Protein AF-A0A933XQ77-F1 (afdb_monomer)

Solvent-accessible surface area (backbone atoms only — not comparable to full-atom values): 13707 Å² total; per-residue (Å²): 132,85,82,76,77,72,51,78,71,54,51,49,53,53,51,51,54,36,38,77,70,65,76,40,65,89,61,52,67,59,56,52,52,34,62,73,69,66,63,66,68,67,79,73,49,76,80,62,92,69,91,79,65,102,64,77,61,58,67,54,73,66,56,48,51,53,48,52,51,52,43,49,58,49,46,71,72,45,45,86,48,37,81,87,65,56,65,72,58,53,52,55,16,60,76,70,47,57,50,45,56,56,30,18,53,47,45,34,43,76,54,52,21,48,52,37,60,61,45,84,51,100,61,28,41,30,31,29,48,65,34,58,47,62,23,75,90,43,38,37,24,40,65,32,71,77,54,52,75,78,57,79,96,53,75,50,29,48,50,60,54,26,54,74,39,53,36,37,52,27,36,68,70,56,49,52,53,46,51,76,74,40,86,44,19,70,88,44,40,27,4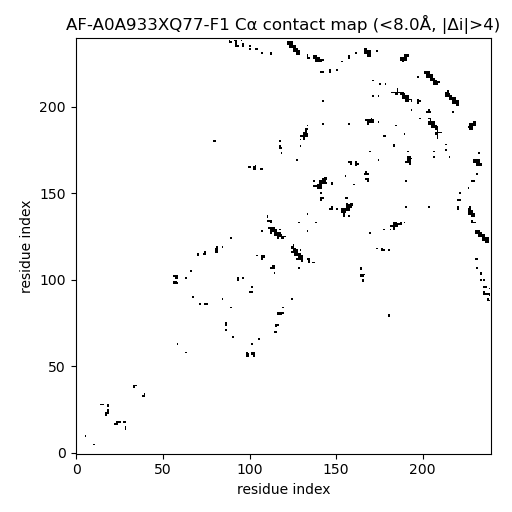5,32,51,55,54,68,76,49,43,73,75,50,26,37,34,34,36,38,32,56,95,92,46,77,49,75,49,77,42,56,68,82,67,70,91,61,67,27,21,40,44,46,28,44,78,43,55,61,68,133

Foldseek 3Di:
DDDDDDDPVRVLVVVVVCVVVVVDDPCPSVVVVCVVVVVPDPVVCPVPDDDDDPDDLADDPVLLVVLLVLQVVLCVVQCLLPVPDDSVQVVVLSVPFDRLQSLLSSLCVVQPQSWYFNDDDPWWGKIKRLDQEFGPLQKQAFADPVLVVPDPDGSYHNQVVCVVSSWAFAAPVRVVSSCVRHVHACPAKAWGDADPVLVVVQKTWIWHDHDSDIDIDIDRSNPPPDIHGTMTMDIRTGDD

Mean predicted aligned error: 11.71 Å

Radius of gyration: 20.93 Å; Cα contacts (8 Å, |Δi|>4): 358; chains: 1; bounding box: 44×48×61 Å

pLDDT: mean 85.61, std 19.0, range [26.78, 98.81]

Secondary structure (DSSP, 8-state):
---PPPPHHHHHHHHHHHHHTTSS-TTHHHHHHHHHTT--STTTGGGS----SS--S---HHHHHHHHHHHHHHHHH-GGG-TT--HHHHHHHHHTS-HHHHHHHHHHHHTT--EEEEEE-SSEEEEEE-SSS--GGGEEEBSSHHHHTT--SSS-BHHHHHHHHT-EE--HHHHHHHHHHS---SS-EEE----HHHHTTTEEEEEEEETTEEEEEEEETT--SS-EEE-EEEEEEPP-

Structure (mmCIF, N/CA/C/O backbone):
data_AF-A0A933XQ77-F1
#
_entry.id   AF-A0A933XQ77-F1
#
loop_
_atom_site.group_PDB
_atom_site.id
_atom_site.type_symbol
_atom_site.label_atom_id
_atom_site.label_alt_id
_atom_site.label_comp_id
_atom_site.label_asym_id
_atom_site.label_entity_id
_atom_site.label_seq_id
_atom_site.pdbx_PDB_ins_code
_atom_site.Cartn_x
_atom_site.Cartn_y
_atom_site.Cartn_z
_atom_site.occupancy
_atom_site.B_iso_or_equiv
_atom_site.auth_seq_id
_atom_site.auth_comp_id
_atom_site.auth_asym_id
_atom_site.auth_atom_id
_atom_site.pdbx_PDB_model_num
ATOM 1 N N . MET A 1 1 ? 23.871 13.865 -43.057 1.00 38.75 1 MET A N 1
ATOM 2 C CA . MET A 1 1 ? 23.950 15.137 -42.310 1.00 38.75 1 MET A CA 1
ATOM 3 C C . MET A 1 1 ? 23.389 14.870 -40.927 1.00 38.75 1 MET A C 1
ATOM 5 O O . MET A 1 1 ? 22.250 14.433 -40.845 1.00 38.75 1 MET A O 1
ATOM 9 N N . ALA A 1 2 ? 24.201 14.995 -39.878 1.00 38.44 2 ALA A N 1
ATOM 10 C CA . ALA A 1 2 ? 23.709 14.879 -38.509 1.00 38.44 2 ALA A CA 1
ATOM 11 C C . ALA A 1 2 ? 22.905 16.145 -38.193 1.00 38.44 2 ALA A C 1
ATOM 13 O O . ALA A 1 2 ? 23.414 17.245 -38.381 1.00 38.44 2 ALA A O 1
ATOM 14 N N . VAL A 1 3 ? 21.642 15.991 -37.796 1.00 45.16 3 VAL A N 1
ATOM 15 C CA . VAL A 1 3 ? 20.844 17.110 -37.289 1.00 45.16 3 VAL A CA 1
ATOM 16 C C . VAL A 1 3 ? 21.345 17.367 -35.873 1.00 45.16 3 VAL A C 1
ATOM 18 O O . VAL A 1 3 ? 21.151 16.527 -34.992 1.00 45.16 3 VAL A O 1
ATOM 21 N N . GLU A 1 4 ? 22.075 18.463 -35.677 1.00 42.50 4 GLU A N 1
ATOM 22 C CA . GLU A 1 4 ? 22.498 18.889 -34.345 1.00 42.50 4 GLU A CA 1
ATOM 23 C C . GLU A 1 4 ? 21.259 19.132 -33.482 1.00 42.50 4 GLU A C 1
ATOM 25 O O . GLU A 1 4 ? 20.264 19.708 -33.928 1.00 42.50 4 GLU A O 1
ATOM 30 N N . LYS A 1 5 ? 21.287 18.612 -32.251 1.00 42.72 5 LYS A N 1
ATOM 31 C CA . LYS A 1 5 ? 20.191 18.822 -31.308 1.00 42.72 5 LYS A CA 1
ATOM 32 C C . LYS A 1 5 ? 20.168 20.302 -30.914 1.00 42.72 5 LYS A C 1
ATOM 34 O O . LYS A 1 5 ? 21.240 20.839 -30.636 1.00 42.72 5 LYS A O 1
ATOM 39 N N . PRO A 1 6 ? 18.982 20.929 -30.846 1.00 48.31 6 PRO A N 1
ATOM 40 C CA . PRO A 1 6 ? 18.876 22.328 -30.475 1.00 48.31 6 PRO A CA 1
ATOM 41 C C . PRO A 1 6 ? 19.459 22.550 -29.081 1.00 48.31 6 PRO A C 1
ATOM 43 O O . PRO A 1 6 ? 19.244 21.765 -28.152 1.00 48.31 6 PRO A O 1
ATOM 46 N N . THR A 1 7 ? 20.206 23.635 -28.952 1.00 63.84 7 THR A N 1
ATOM 47 C CA . THR A 1 7 ? 20.686 24.156 -27.676 1.00 63.84 7 THR A CA 1
ATOM 48 C C . THR A 1 7 ? 19.505 24.525 -26.769 1.00 63.84 7 THR A C 1
ATOM 50 O O . THR A 1 7 ? 18.380 24.727 -27.230 1.00 63.84 7 THR A O 1
ATOM 53 N N . GLY A 1 8 ? 19.738 24.643 -25.457 1.00 60.44 8 GLY A N 1
ATOM 54 C CA . GLY A 1 8 ? 18.671 24.969 -24.497 1.00 60.44 8 GLY A CA 1
ATOM 55 C C . GLY A 1 8 ? 17.919 26.271 -24.816 1.00 60.44 8 GLY A C 1
ATOM 56 O O . GLY A 1 8 ? 16.714 26.353 -24.589 1.00 60.44 8 GLY A O 1
ATOM 57 N N . SER A 1 9 ? 18.593 27.261 -25.411 1.00 66.94 9 SER A N 1
ATOM 58 C CA . SER A 1 9 ? 17.967 28.507 -25.873 1.00 66.94 9 SER A CA 1
ATOM 59 C C . SER A 1 9 ? 17.101 28.322 -27.121 1.00 66.94 9 SER A C 1
ATOM 61 O O . SER A 1 9 ? 16.060 28.961 -27.242 1.00 66.94 9 SER A O 1
ATOM 63 N N . GLU A 1 10 ? 17.495 27.434 -28.035 1.00 69.81 10 GLU A N 1
ATOM 64 C CA . GLU A 1 10 ? 16.729 27.138 -29.253 1.00 69.81 10 GLU A CA 1
ATOM 65 C C . GLU A 1 10 ? 15.485 26.302 -28.938 1.00 69.81 10 GLU A C 1
ATOM 67 O O . GLU A 1 10 ? 14.412 26.558 -29.479 1.00 69.81 10 GLU A O 1
ATOM 72 N N . ALA A 1 11 ? 15.596 25.354 -28.003 1.00 69.12 11 ALA A N 1
ATOM 73 C CA . ALA A 1 11 ? 14.459 24.575 -27.523 1.00 69.12 11 ALA A CA 1
ATOM 74 C C . ALA A 1 11 ? 13.392 25.464 -26.858 1.00 69.12 11 ALA A C 1
ATOM 76 O O . ALA A 1 11 ? 12.198 25.270 -27.087 1.00 69.12 11 ALA A O 1
ATOM 77 N N . LEU A 1 12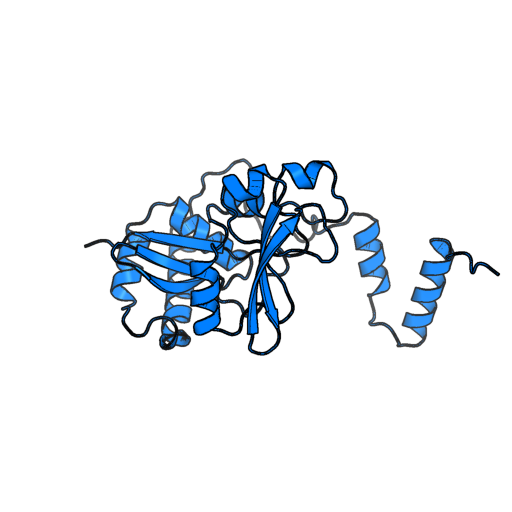 ? 13.812 26.474 -26.086 1.00 73.56 12 LEU A N 1
ATOM 78 C CA . LEU A 1 12 ? 12.892 27.411 -25.441 1.00 73.56 12 LEU A CA 1
ATOM 79 C C . LEU A 1 12 ? 12.155 28.294 -26.460 1.00 73.56 12 LEU A C 1
ATOM 81 O O . LEU A 1 12 ? 10.946 28.477 -26.345 1.00 73.56 12 LEU A O 1
ATOM 85 N N . ALA A 1 13 ? 12.853 28.777 -27.493 1.00 78.19 13 ALA A N 1
ATOM 86 C CA . ALA A 1 13 ? 12.243 29.571 -28.561 1.00 78.19 13 ALA A CA 1
ATOM 87 C C . ALA A 1 13 ? 11.185 28.779 -29.355 1.00 78.19 13 ALA A C 1
ATOM 89 O O . ALA A 1 13 ? 10.135 29.320 -29.701 1.00 78.19 13 ALA A O 1
ATOM 90 N N . ILE A 1 14 ? 11.425 27.484 -29.594 1.00 77.06 14 ILE A N 1
ATOM 91 C CA . ILE A 1 14 ? 10.467 26.588 -30.264 1.00 77.06 14 ILE A CA 1
ATOM 92 C C . ILE A 1 14 ? 9.200 26.403 -29.419 1.00 77.06 14 ILE A C 1
ATOM 94 O O . ILE A 1 14 ? 8.090 26.441 -29.950 1.00 77.06 14 ILE A O 1
ATOM 98 N N . LEU A 1 15 ? 9.352 26.224 -28.105 1.00 72.81 15 LEU A N 1
ATOM 99 C CA . LEU A 1 15 ? 8.217 26.070 -27.195 1.00 72.81 15 LEU A CA 1
ATOM 100 C C . LEU A 1 15 ? 7.384 27.356 -27.108 1.00 72.81 15 LEU A C 1
ATOM 102 O O . LEU A 1 15 ? 6.157 27.277 -27.161 1.00 72.81 15 LEU A O 1
ATOM 106 N N . GLN A 1 16 ? 8.033 28.525 -27.056 1.00 79.12 16 GLN A N 1
ATOM 107 C CA . GLN A 1 16 ? 7.365 29.832 -27.051 1.00 79.12 16 GLN A CA 1
ATOM 108 C C . GLN A 1 16 ? 6.485 30.017 -28.293 1.00 79.12 16 GLN A C 1
ATOM 110 O O . GLN A 1 16 ? 5.296 30.310 -28.173 1.00 79.12 16 GLN A O 1
ATOM 115 N N . ALA A 1 17 ? 7.039 29.732 -29.475 1.00 79.62 17 ALA A N 1
ATOM 116 C CA . ALA A 1 17 ? 6.310 29.821 -30.736 1.00 79.62 17 ALA A CA 1
ATOM 117 C C . ALA A 1 17 ? 5.118 28.845 -30.800 1.00 79.62 17 ALA A C 1
ATOM 119 O O . ALA A 1 17 ? 4.061 29.183 -31.330 1.00 79.62 17 ALA A O 1
ATOM 120 N N . ALA A 1 18 ? 5.255 27.641 -30.233 1.00 71.69 18 ALA A N 1
ATOM 121 C CA . ALA A 1 18 ? 4.168 26.665 -30.177 1.00 71.69 18 ALA A CA 1
ATOM 122 C C . ALA A 1 18 ? 3.026 27.086 -29.228 1.00 71.69 18 ALA A C 1
ATOM 124 O O . ALA A 1 18 ? 1.864 26.789 -29.510 1.00 71.69 18 ALA A O 1
ATOM 125 N N . GLN A 1 19 ? 3.328 27.795 -28.134 1.00 74.94 19 GLN A N 1
ATOM 126 C CA . GLN A 1 19 ? 2.309 28.344 -27.230 1.00 74.94 19 GLN A CA 1
ATOM 127 C C . GLN A 1 19 ? 1.582 29.540 -27.861 1.00 74.94 19 GLN A C 1
ATOM 129 O O . GLN A 1 19 ? 0.357 29.605 -27.802 1.00 74.94 19 GLN A O 1
ATOM 134 N N . GLU A 1 20 ? 2.300 30.432 -28.548 1.00 79.56 20 GLU A N 1
ATOM 135 C CA . GLU A 1 20 ? 1.703 31.555 -29.294 1.00 79.56 20 GLU A CA 1
ATOM 136 C C . GLU A 1 20 ? 0.808 31.084 -30.453 1.00 79.56 20 GLU A C 1
ATOM 138 O O . GLU A 1 20 ? -0.217 31.698 -30.742 1.00 79.56 20 GLU A O 1
ATOM 143 N N . ALA A 1 21 ? 1.146 29.950 -31.075 1.00 85.12 21 ALA A N 1
ATOM 144 C CA . ALA A 1 21 ? 0.320 29.296 -32.090 1.00 85.12 21 ALA A CA 1
ATOM 145 C C . ALA A 1 21 ? -0.892 28.528 -31.513 1.00 85.12 21 ALA A C 1
ATOM 147 O O . ALA A 1 21 ? -1.649 27.918 -32.269 1.00 85.12 21 ALA A O 1
ATOM 148 N N . GLY A 1 22 ? -1.085 28.526 -30.187 1.00 77.56 22 GLY A N 1
ATOM 149 C CA . GLY A 1 22 ? -2.191 27.837 -29.513 1.00 77.56 22 GLY A CA 1
ATOM 150 C C . GLY A 1 22 ? -2.071 26.309 -29.501 1.00 77.56 22 GLY A C 1
ATOM 151 O O . GLY A 1 22 ? -3.051 25.612 -29.239 1.00 77.56 22 GLY A O 1
ATOM 152 N N . HIS A 1 23 ? -0.889 25.765 -29.800 1.00 75.69 23 HIS A N 1
ATOM 153 C CA . HIS A 1 23 ? -0.633 24.322 -29.779 1.00 75.69 23 HIS A CA 1
ATOM 154 C C . HIS A 1 23 ? -0.250 23.799 -28.393 1.00 75.69 23 HIS A C 1
ATOM 156 O O . HIS A 1 23 ? -0.236 22.586 -28.181 1.00 75.69 23 HIS A O 1
ATOM 162 N N . LEU A 1 24 ? 0.048 24.698 -27.453 1.00 66.88 24 LEU A N 1
ATOM 163 C CA . LEU A 1 24 ? 0.340 24.372 -26.064 1.00 66.88 24 LEU A CA 1
ATOM 164 C C . LEU A 1 24 ? -0.593 25.155 -25.130 1.00 66.88 24 LEU A C 1
ATOM 166 O O . LEU A 1 24 ? -0.925 26.301 -25.435 1.00 66.88 24 LEU A O 1
ATOM 170 N N . PRO A 1 25 ? -1.012 24.560 -23.998 1.00 74.81 25 PRO A N 1
ATOM 171 C CA . PRO A 1 25 ? -1.790 25.264 -22.985 1.00 74.81 25 PRO A CA 1
ATOM 172 C C . PRO A 1 25 ? -1.032 26.480 -22.440 1.00 74.81 25 PRO A C 1
ATOM 174 O O . PRO A 1 25 ? 0.192 26.437 -22.292 1.00 74.81 25 PRO A O 1
ATOM 177 N N . GLU A 1 26 ? -1.757 27.540 -22.079 1.00 72.75 26 GLU A N 1
ATOM 178 C CA . GLU A 1 26 ? -1.172 28.659 -21.334 1.00 72.75 26 GLU A CA 1
ATOM 179 C C . GLU A 1 26 ? -0.498 28.157 -20.045 1.00 72.75 26 GLU A C 1
ATOM 181 O O . GLU A 1 26 ? -1.029 27.297 -19.340 1.00 72.75 26 GLU A O 1
ATOM 186 N N . GLY A 1 27 ? 0.702 28.668 -19.757 1.00 70.38 27 GLY A N 1
ATOM 187 C CA . GLY A 1 27 ? 1.492 28.295 -18.5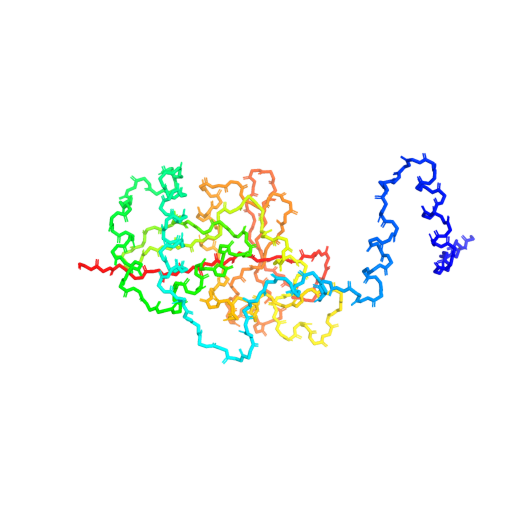77 1.00 70.38 27 GLY A CA 1
ATOM 188 C C . GLY A 1 27 ? 2.338 27.021 -18.724 1.00 70.38 27 GLY A C 1
ATOM 189 O O . GLY A 1 27 ? 3.133 26.717 -17.835 1.00 70.38 27 GLY A O 1
ATOM 190 N N . PHE A 1 28 ? 2.248 26.296 -19.847 1.00 75.44 28 PHE A N 1
ATOM 191 C CA . PHE A 1 28 ? 3.029 25.072 -20.072 1.00 75.44 28 PHE A CA 1
ATOM 192 C C . PHE A 1 28 ? 4.547 25.319 -20.019 1.00 75.44 28 PHE A C 1
ATOM 194 O O . PHE A 1 28 ? 5.286 24.544 -19.412 1.00 75.44 28 PHE A O 1
ATOM 201 N N . ILE A 1 29 ? 5.022 26.418 -20.614 1.00 76.81 29 ILE A N 1
ATOM 202 C CA . ILE A 1 29 ? 6.453 26.764 -20.624 1.00 76.81 29 ILE A CA 1
ATOM 203 C C . ILE A 1 29 ? 6.944 27.125 -19.222 1.00 76.81 29 ILE A C 1
ATOM 205 O O . ILE A 1 29 ? 8.009 26.669 -18.812 1.00 76.81 29 ILE A O 1
ATOM 209 N N . GLU A 1 30 ? 6.161 27.891 -18.461 1.00 73.38 30 GLU A N 1
ATOM 210 C CA . GLU A 1 30 ? 6.499 28.258 -17.081 1.00 73.38 30 GLU A CA 1
ATOM 211 C C . GLU A 1 30 ? 6.596 27.020 -16.185 1.00 73.38 30 GLU A C 1
ATOM 213 O O . GLU A 1 30 ? 7.531 26.903 -15.395 1.00 73.38 30 GLU A O 1
ATOM 218 N N . GLN A 1 31 ? 5.707 26.043 -16.380 1.00 66.44 31 GLN A N 1
ATOM 219 C CA . GLN A 1 31 ? 5.730 24.777 -15.650 1.00 66.44 31 GLN A CA 1
ATOM 220 C C . GLN A 1 31 ? 6.980 23.937 -15.968 1.00 66.44 31 GLN A C 1
ATOM 222 O O . GLN A 1 31 ? 7.569 23.335 -15.068 1.00 66.44 31 GLN A O 1
ATOM 227 N N . GLN A 1 32 ? 7.425 23.924 -17.229 1.00 68.25 32 GLN A N 1
ATOM 228 C CA . GLN A 1 32 ? 8.667 23.257 -17.638 1.00 68.25 32 GLN A CA 1
ATOM 229 C C . GLN A 1 32 ? 9.910 23.982 -17.097 1.00 68.25 32 GLN A C 1
ATOM 231 O O . GLN A 1 32 ? 10.842 23.341 -16.615 1.00 68.25 32 GLN A O 1
ATOM 236 N N . LEU A 1 33 ? 9.922 25.318 -17.119 1.00 66.50 33 LEU A N 1
ATOM 237 C CA . LEU A 1 33 ? 11.022 26.121 -16.579 1.00 66.50 33 LEU A CA 1
ATOM 238 C C . LEU A 1 33 ? 11.138 25.992 -15.053 1.00 66.50 33 LEU A C 1
ATOM 240 O O . LEU A 1 33 ? 12.256 25.880 -14.550 1.00 66.50 33 LEU A O 1
ATOM 244 N N . ALA A 1 34 ? 10.016 25.957 -14.329 1.00 62.44 34 ALA A N 1
ATOM 245 C CA . ALA A 1 34 ? 9.981 25.720 -12.885 1.00 62.44 34 ALA A CA 1
ATOM 246 C C . ALA A 1 34 ? 10.522 24.323 -12.530 1.00 62.44 34 ALA A C 1
ATOM 248 O O . ALA A 1 34 ? 11.341 24.183 -11.620 1.00 62.44 34 ALA A O 1
ATOM 249 N N . ALA A 1 35 ? 10.157 23.303 -13.317 1.00 56.28 35 ALA A N 1
ATOM 250 C CA . ALA A 1 35 ? 10.690 21.950 -13.172 1.00 56.28 35 ALA A CA 1
ATOM 251 C C . ALA A 1 35 ? 12.212 21.883 -13.411 1.00 56.28 35 ALA A C 1
ATOM 253 O O . ALA A 1 35 ? 12.911 21.169 -12.695 1.00 56.28 35 ALA A O 1
ATOM 254 N N . MET A 1 36 ? 12.750 22.653 -14.367 1.00 54.56 36 MET A N 1
ATOM 255 C CA . MET A 1 36 ? 14.198 22.707 -14.625 1.00 54.56 36 MET A CA 1
ATOM 256 C C . MET A 1 36 ? 14.990 23.517 -13.591 1.00 54.56 36 MET A C 1
ATOM 258 O O . MET A 1 36 ? 16.172 23.248 -13.392 1.00 54.56 36 MET A O 1
ATOM 262 N N . ARG A 1 37 ? 14.374 24.512 -12.940 1.00 53.81 37 ARG A N 1
ATOM 263 C CA . ARG A 1 37 ? 15.016 25.314 -11.881 1.00 53.81 37 ARG A CA 1
ATOM 264 C C . ARG A 1 37 ? 15.059 24.605 -10.528 1.00 53.81 37 ARG A C 1
ATOM 266 O O . ARG A 1 37 ? 15.644 25.141 -9.594 1.00 53.81 37 ARG A O 1
ATOM 273 N N . GLY A 1 38 ? 14.463 23.416 -10.413 1.00 43.09 38 GLY A N 1
ATOM 274 C CA . GLY A 1 38 ? 14.329 22.732 -9.128 1.00 43.09 38 GLY A CA 1
ATOM 275 C C . GLY A 1 38 ? 13.422 23.487 -8.155 1.00 43.09 38 GLY A C 1
ATOM 276 O O . GLY A 1 38 ? 13.463 23.228 -6.958 1.00 43.09 38 GLY A O 1
ATOM 277 N N . GLU A 1 39 ? 12.581 24.400 -8.652 1.00 42.97 39 GLU A N 1
ATOM 278 C CA . GLU A 1 39 ? 11.556 25.084 -7.864 1.00 42.97 39 GLU A CA 1
ATOM 279 C C . GLU A 1 39 ? 10.355 24.137 -7.706 1.00 42.97 39 GLU A C 1
ATOM 281 O O . GLU A 1 39 ? 9.238 24.373 -8.163 1.00 42.97 39 GLU A O 1
ATOM 286 N N . THR A 1 40 ? 10.608 22.984 -7.089 1.00 43.84 40 THR A N 1
ATOM 287 C CA . THR A 1 40 ? 9.578 22.051 -6.655 1.00 43.84 40 THR A CA 1
ATOM 288 C C . THR A 1 40 ? 8.915 22.615 -5.412 1.00 43.84 40 THR A C 1
ATOM 290 O O . THR A 1 40 ? 9.546 22.644 -4.367 1.00 43.84 40 THR A O 1
ATOM 293 N N . GLY A 1 41 ? 7.649 23.027 -5.511 1.00 42.59 41 GLY A N 1
ATOM 294 C CA . GLY A 1 41 ? 6.614 22.821 -4.483 1.00 42.59 41 GLY A CA 1
ATOM 295 C C . GLY A 1 41 ? 6.824 23.327 -3.046 1.00 42.59 41 GLY A C 1
ATOM 296 O O . GLY A 1 41 ? 5.908 23.178 -2.244 1.00 42.59 41 GLY A O 1
ATOM 297 N N . GLU A 1 42 ? 7.948 23.940 -2.686 1.00 36.94 42 GLU A N 1
ATOM 298 C CA . GLU A 1 42 ? 8.272 24.263 -1.292 1.00 36.94 42 GLU A CA 1
ATOM 299 C C . GLU A 1 42 ? 7.516 25.509 -0.801 1.00 36.94 42 GLU A C 1
ATOM 301 O O . GLU A 1 42 ? 7.234 25.652 0.384 1.00 36.94 42 GLU A O 1
ATOM 306 N N . GLN A 1 43 ? 7.060 26.369 -1.720 1.00 35.59 43 GLN A N 1
ATOM 307 C CA . GLN A 1 43 ? 6.262 27.558 -1.385 1.00 35.59 43 GLN A CA 1
ATOM 308 C C . GLN A 1 43 ? 4.740 27.348 -1.465 1.00 35.59 43 GLN A C 1
ATOM 310 O O . GLN A 1 43 ? 3.992 28.170 -0.943 1.00 35.59 43 GLN A O 1
ATOM 315 N N . ALA A 1 44 ? 4.261 26.229 -2.021 1.00 30.80 44 ALA A N 1
ATOM 316 C CA . ALA A 1 44 ? 2.846 25.840 -1.924 1.00 30.80 44 ALA A CA 1
ATOM 317 C C . ALA A 1 44 ? 2.547 25.008 -0.658 1.00 30.80 44 ALA A C 1
ATOM 319 O O . ALA A 1 44 ? 1.401 24.935 -0.219 1.00 30.80 44 ALA A O 1
ATOM 320 N N . LEU A 1 45 ? 3.581 24.437 -0.028 1.00 33.06 45 LEU A N 1
ATOM 321 C CA . LEU A 1 45 ? 3.501 23.737 1.261 1.00 33.06 45 LEU A CA 1
ATOM 322 C C . LEU A 1 45 ? 3.496 24.682 2.478 1.00 33.06 45 LEU A C 1
ATOM 324 O O . LEU A 1 45 ? 3.132 24.263 3.572 1.00 33.06 45 LEU A O 1
ATOM 328 N N . ALA A 1 46 ? 3.787 25.974 2.299 1.00 26.78 46 ALA A N 1
ATOM 329 C CA . ALA A 1 46 ? 3.792 26.957 3.388 1.00 26.78 46 ALA A CA 1
ATOM 330 C C . ALA A 1 46 ? 2.391 27.327 3.935 1.00 26.78 46 ALA A C 1
ATOM 332 O O . ALA A 1 46 ? 2.295 28.077 4.905 1.00 26.78 46 ALA A O 1
ATOM 333 N N . ALA A 1 47 ? 1.304 26.797 3.358 1.00 28.16 47 ALA A N 1
ATOM 334 C CA . ALA A 1 47 ? -0.061 26.975 3.868 1.00 28.16 47 ALA A CA 1
ATOM 335 C C . ALA A 1 47 ? -0.649 25.725 4.557 1.00 28.16 47 ALA A C 1
ATOM 337 O O . ALA A 1 47 ? -1.780 25.777 5.039 1.00 28.16 47 ALA A O 1
ATOM 338 N N . ALA A 1 48 ? 0.096 24.618 4.647 1.00 32.06 48 ALA A N 1
ATOM 339 C CA . ALA A 1 48 ? -0.328 23.419 5.367 1.00 32.06 48 ALA A CA 1
ATOM 340 C C . ALA A 1 48 ? 0.648 23.138 6.514 1.00 32.06 48 ALA A C 1
ATOM 342 O O . ALA A 1 48 ? 1.666 22.471 6.369 1.00 32.06 48 ALA A O 1
ATOM 343 N N . HIS A 1 49 ? 0.334 23.712 7.667 1.00 33.22 49 HIS A N 1
ATOM 344 C CA . HIS A 1 49 ? 1.065 23.539 8.910 1.00 33.22 49 HIS A CA 1
ATOM 345 C C . HIS A 1 49 ? 0.920 22.099 9.429 1.00 33.22 49 HIS A C 1
ATOM 347 O O . HIS A 1 49 ? -0.136 21.770 9.960 1.00 33.22 49 HIS A O 1
ATOM 353 N N . VAL A 1 50 ? 1.971 21.276 9.321 1.00 37.62 50 VAL A N 1
ATOM 354 C CA . VAL A 1 50 ? 2.319 20.258 10.330 1.00 37.62 50 VAL A CA 1
ATOM 355 C C . VAL A 1 50 ? 3.843 20.091 10.344 1.00 37.62 50 VAL A C 1
ATOM 357 O O . VAL A 1 50 ? 4.453 19.776 9.324 1.00 37.62 50 VAL A O 1
ATOM 360 N N . ASP A 1 51 ? 4.449 20.333 11.504 1.00 37.50 51 ASP A N 1
ATOM 361 C CA . ASP A 1 51 ? 5.871 20.129 11.778 1.00 37.50 51 ASP A CA 1
ATOM 362 C C . ASP A 1 51 ? 6.333 18.703 11.432 1.00 37.50 51 ASP A C 1
ATOM 364 O O . ASP A 1 51 ? 5.719 17.713 11.829 1.00 37.50 51 ASP A O 1
ATOM 368 N N . GLY A 1 52 ? 7.468 18.603 10.736 1.00 32.44 52 GLY A N 1
ATOM 369 C CA . GLY A 1 52 ? 8.081 17.346 10.308 1.00 32.44 52 GLY A CA 1
ATOM 370 C C . GLY A 1 52 ? 9.569 17.250 10.639 1.00 32.44 52 GLY A C 1
ATOM 371 O O . GLY A 1 52 ? 10.368 16.870 9.790 1.00 32.44 52 GLY A O 1
ATOM 372 N N . ALA A 1 53 ? 9.950 17.559 11.883 1.00 32.56 53 ALA A N 1
ATOM 373 C CA . ALA A 1 53 ? 11.066 16.859 12.539 1.00 32.56 53 ALA A CA 1
ATOM 374 C C . ALA A 1 53 ? 10.740 15.337 12.585 1.00 32.56 53 ALA A C 1
ATOM 376 O O . ALA A 1 53 ? 9.597 14.990 12.292 1.00 32.56 53 ALA A O 1
ATOM 377 N N . PRO A 1 54 ? 11.652 14.398 12.927 1.00 39.66 54 PRO A N 1
ATOM 378 C CA . PRO A 1 54 ? 11.329 12.963 12.969 1.00 39.66 54 PRO A CA 1
ATOM 379 C C . PRO A 1 54 ? 10.266 12.690 14.047 1.00 39.66 54 PRO A C 1
ATOM 381 O O . PRO A 1 54 ? 10.564 12.456 15.217 1.00 39.66 54 PRO A O 1
ATOM 384 N N . GLY A 1 55 ? 9.007 12.824 13.642 1.00 54.50 55 GLY A N 1
ATOM 385 C CA . GLY A 1 55 ? 7.830 12.850 14.485 1.00 54.50 55 GLY A CA 1
ATOM 386 C C . GLY A 1 55 ? 7.291 11.449 14.707 1.00 54.50 55 GLY A C 1
ATOM 387 O O . GLY A 1 55 ? 7.480 10.535 13.903 1.00 54.50 55 GLY A O 1
ATOM 388 N N . LYS A 1 56 ? 6.620 11.275 15.840 1.00 70.81 56 LYS A N 1
ATOM 389 C CA . LYS A 1 56 ? 5.950 10.034 16.220 1.00 70.81 56 LYS A CA 1
ATOM 390 C C . LYS A 1 56 ? 4.939 9.652 15.123 1.00 70.81 56 LYS A C 1
ATOM 392 O O . LYS A 1 56 ? 4.132 10.489 14.733 1.00 70.81 56 LYS A O 1
ATOM 397 N N . LYS A 1 57 ? 4.986 8.410 14.618 1.00 87.19 57 LYS A N 1
ATOM 398 C CA . LYS A 1 57 ? 4.056 7.865 13.603 1.00 87.19 57 LYS A CA 1
ATOM 399 C C . LYS A 1 57 ? 2.661 7.624 14.211 1.00 87.19 57 LYS A C 1
ATOM 401 O O . LYS A 1 57 ? 2.236 6.485 14.377 1.00 87.19 57 LYS A O 1
ATOM 406 N N . GLU A 1 58 ? 1.984 8.695 14.612 1.00 90.94 58 GLU A N 1
ATOM 407 C CA . GLU A 1 58 ? 0.723 8.672 15.357 1.00 90.94 58 GLU A CA 1
ATOM 408 C C . GLU A 1 58 ? -0.192 9.810 14.892 1.00 90.94 58 GLU A C 1
ATOM 410 O O . GLU A 1 58 ? 0.268 10.921 14.643 1.00 90.94 58 GLU A O 1
ATOM 415 N N . LEU A 1 59 ? -1.487 9.519 14.768 1.00 93.50 59 LEU A N 1
ATOM 416 C CA . LEU A 1 59 ? -2.515 10.497 14.416 1.00 93.50 59 LEU A CA 1
ATOM 417 C C . LEU A 1 59 ? -3.114 11.111 15.679 1.00 93.50 59 LEU A C 1
ATOM 419 O O . LEU A 1 59 ? -3.291 10.432 16.694 1.00 93.50 59 LEU A O 1
ATOM 423 N N . SER A 1 60 ? -3.546 12.365 15.584 1.00 94.75 60 SER A N 1
ATOM 424 C CA . SER A 1 60 ? -4.455 12.936 16.573 1.00 94.75 60 SER A CA 1
ATOM 425 C C . SER A 1 60 ? -5.801 12.185 16.592 1.00 94.75 60 SER A C 1
ATOM 427 O O . SER A 1 60 ? -6.176 11.504 15.624 1.00 94.75 60 SER A O 1
ATOM 429 N N . PRO A 1 61 ? -6.590 12.312 17.676 1.00 94.56 61 PRO A N 1
ATOM 430 C CA . PRO A 1 61 ? -7.930 11.733 17.728 1.00 94.56 61 PRO A CA 1
ATOM 431 C C . PRO A 1 61 ? -8.859 12.232 16.610 1.00 94.56 61 PRO A C 1
ATOM 433 O O . PRO A 1 61 ? -9.672 11.460 16.102 1.00 94.56 61 PRO A O 1
ATOM 436 N N . GLU A 1 62 ? -8.728 13.499 16.205 1.00 95.56 62 GLU A N 1
ATOM 437 C CA . GLU A 1 62 ? -9.531 14.097 15.133 1.00 95.56 62 GLU A CA 1
ATOM 438 C C . GLU A 1 62 ? -9.161 13.522 13.760 1.00 95.56 62 GLU A C 1
ATOM 440 O O . GLU A 1 62 ? -10.042 13.079 13.019 1.00 95.56 62 GLU A O 1
ATOM 445 N N . GLU A 1 63 ? -7.865 13.440 13.445 1.00 96.31 63 GLU A N 1
ATOM 446 C CA . GLU A 1 63 ? -7.382 12.814 12.207 1.00 96.31 63 GLU A CA 1
ATOM 447 C C . GLU A 1 63 ? -7.787 11.342 12.136 1.00 96.31 63 GLU A C 1
ATOM 449 O O . GLU A 1 63 ? -8.262 10.879 11.099 1.00 96.31 63 GLU A O 1
ATOM 454 N N . SER A 1 64 ? -7.672 10.619 13.254 1.00 96.50 64 SER A N 1
ATOM 455 C CA . SER A 1 64 ? -8.091 9.219 13.350 1.00 96.50 64 SER A CA 1
ATOM 456 C C . SER A 1 64 ? -9.587 9.066 13.068 1.00 96.50 64 SER A C 1
ATOM 458 O O . SER A 1 64 ? -9.988 8.210 12.280 1.00 96.50 64 SER A O 1
ATOM 460 N N . ALA A 1 65 ? -10.431 9.915 13.663 1.00 97.19 65 ALA A N 1
ATOM 461 C CA . ALA A 1 65 ? -11.873 9.890 13.427 1.00 97.19 65 ALA A CA 1
ATOM 462 C C . ALA A 1 65 ? -12.226 10.215 11.966 1.00 97.19 65 ALA A C 1
ATOM 464 O O . ALA A 1 65 ? -13.062 9.532 11.365 1.00 97.19 65 ALA A O 1
ATOM 465 N N . LYS A 1 66 ? -11.558 11.213 11.373 1.00 98.25 66 LYS A N 1
ATOM 466 C CA . LYS A 1 66 ? -11.734 11.593 9.966 1.00 98.25 66 LYS A CA 1
ATOM 467 C C . LYS A 1 66 ? -11.334 10.458 9.025 1.00 98.25 66 LYS A C 1
ATOM 469 O O . LYS A 1 66 ? -12.102 10.121 8.123 1.00 98.25 66 LYS A O 1
ATOM 474 N N . LEU A 1 67 ? -10.180 9.835 9.261 1.00 98.50 67 LEU A N 1
ATOM 475 C CA . LEU A 1 67 ? -9.713 8.684 8.492 1.00 98.50 67 LEU A CA 1
ATOM 476 C C . LEU A 1 67 ? -10.722 7.533 8.557 1.00 98.50 67 LEU A C 1
ATOM 478 O O . LEU A 1 67 ? -11.127 7.015 7.519 1.00 98.50 67 LEU A O 1
ATOM 482 N N . LEU A 1 68 ? -11.192 7.165 9.754 1.00 98.44 68 LEU A N 1
ATOM 483 C CA . LEU A 1 68 ? -12.180 6.093 9.918 1.00 98.44 68 LEU A CA 1
ATOM 484 C C . LEU A 1 68 ? -13.493 6.385 9.179 1.00 98.44 68 LEU A C 1
ATOM 486 O O . LEU A 1 68 ? -14.079 5.469 8.602 1.00 98.44 68 LEU A O 1
ATOM 490 N N . ALA A 1 69 ? -13.947 7.641 9.158 1.00 98.62 69 ALA A N 1
ATOM 491 C CA . ALA A 1 69 ? -15.138 8.035 8.410 1.00 98.62 69 ALA A CA 1
ATOM 492 C C . ALA A 1 69 ? -14.945 7.888 6.889 1.00 98.62 69 ALA A C 1
ATOM 494 O O . ALA A 1 69 ? -15.839 7.385 6.203 1.00 98.62 69 ALA A O 1
ATOM 495 N N . ILE A 1 70 ? -13.773 8.273 6.369 1.00 98.75 70 ILE A N 1
ATOM 496 C CA . ILE A 1 70 ? -13.417 8.108 4.952 1.00 98.75 70 ILE A CA 1
ATOM 497 C C . ILE A 1 70 ? -13.378 6.623 4.580 1.00 98.75 70 ILE A C 1
ATOM 499 O O . ILE A 1 70 ? -14.050 6.213 3.629 1.00 98.75 70 ILE A O 1
ATOM 503 N N . LEU A 1 71 ? -12.652 5.815 5.361 1.00 98.75 71 LEU A N 1
ATOM 504 C CA . LEU A 1 71 ? -12.530 4.372 5.148 1.00 98.75 71 LEU A CA 1
ATOM 505 C C . LEU A 1 71 ? -13.901 3.689 5.179 1.00 98.75 71 LEU A C 1
ATOM 507 O O . LEU A 1 71 ? -14.207 2.902 4.288 1.00 98.75 71 LEU A O 1
ATOM 511 N N . LYS A 1 72 ? -14.762 4.044 6.143 1.00 98.69 72 LYS A N 1
ATOM 512 C CA . LYS A 1 72 ? -16.130 3.519 6.231 1.00 98.69 72 LYS A CA 1
ATOM 513 C C . LYS A 1 72 ? -16.933 3.827 4.976 1.00 98.69 72 LYS A C 1
ATOM 515 O O . LYS A 1 72 ? -17.528 2.932 4.382 1.00 98.69 72 LYS A O 1
ATOM 520 N N . GLY A 1 73 ? -16.953 5.099 4.577 1.00 98.56 73 GLY A N 1
ATOM 521 C CA . GLY A 1 73 ? -17.709 5.532 3.410 1.00 98.56 73 GLY A CA 1
ATOM 522 C C . GLY A 1 73 ? -17.227 4.849 2.130 1.00 98.56 73 GLY A C 1
ATOM 523 O O . GLY A 1 73 ? -18.046 4.519 1.276 1.00 98.56 73 GLY A O 1
ATOM 524 N N . ARG A 1 74 ? -15.915 4.617 1.994 1.00 98.44 74 ARG A N 1
ATOM 525 C CA . ARG A 1 74 ? -15.338 3.894 0.854 1.00 98.44 74 ARG A CA 1
ATOM 526 C C . ARG A 1 74 ? -15.717 2.413 0.872 1.00 98.44 74 ARG A C 1
ATOM 528 O O . ARG A 1 74 ? -16.299 1.952 -0.106 1.00 98.44 74 ARG A O 1
ATOM 535 N N . PHE A 1 75 ? -15.515 1.735 1.999 1.00 98.56 75 PHE A N 1
ATOM 536 C CA . PHE A 1 75 ? -15.898 0.337 2.197 1.00 98.56 75 PHE A CA 1
ATOM 537 C C . PHE A 1 75 ? -17.374 0.112 1.830 1.00 98.56 75 PHE A C 1
ATOM 539 O O . PHE A 1 75 ? -17.716 -0.718 0.995 1.00 98.56 75 PHE A O 1
ATOM 546 N N . GLU A 1 76 ? -18.281 0.940 2.355 1.00 97.81 76 GLU A N 1
ATOM 547 C CA . GLU A 1 76 ? -19.717 0.814 2.081 1.00 97.81 76 GLU A CA 1
ATOM 548 C C . GLU A 1 76 ? -20.099 1.046 0.609 1.00 97.81 76 GLU A C 1
ATOM 550 O O . GLU A 1 76 ? -21.105 0.495 0.158 1.00 97.81 76 GLU A O 1
ATOM 555 N N . ARG A 1 77 ? -19.326 1.833 -0.150 1.00 97.81 77 ARG A N 1
ATOM 556 C CA . ARG A 1 77 ? -19.524 1.999 -1.602 1.00 97.81 77 ARG A CA 1
ATOM 557 C C . ARG A 1 77 ? -18.949 0.832 -2.402 1.00 97.81 77 ARG A C 1
ATOM 559 O O . ARG A 1 77 ? -19.525 0.459 -3.420 1.00 97.81 77 ARG A O 1
ATOM 566 N N . ASN A 1 78 ? -17.877 0.220 -1.914 1.00 97.00 78 ASN A N 1
ATOM 567 C CA . ASN A 1 78 ? -17.088 -0.787 -2.618 1.00 97.00 78 ASN A CA 1
ATOM 568 C C . ASN A 1 78 ? -17.408 -2.226 -2.186 1.00 97.00 78 ASN A C 1
ATOM 570 O O . ASN A 1 78 ? -16.529 -3.083 -2.160 1.00 97.00 78 ASN A O 1
ATOM 574 N N . LYS A 1 79 ? -18.675 -2.528 -1.878 1.00 95.00 79 LYS A N 1
ATOM 575 C CA . LYS A 1 79 ? -19.097 -3.830 -1.314 1.00 95.00 79 LYS A CA 1
ATOM 576 C C . LYS A 1 79 ? -18.652 -5.051 -2.127 1.00 95.00 79 LYS A C 1
ATOM 578 O O . LYS A 1 79 ? -18.524 -6.138 -1.571 1.00 95.00 79 LYS A O 1
ATOM 583 N N . SER A 1 80 ? -18.441 -4.890 -3.435 1.00 95.50 80 SER A N 1
ATOM 584 C CA . SER A 1 80 ? -17.947 -5.952 -4.316 1.00 95.50 80 SER A CA 1
ATOM 585 C C . SER A 1 80 ? -16.520 -6.400 -3.992 1.00 95.50 80 SER A C 1
ATOM 587 O O . SER A 1 80 ? -16.183 -7.537 -4.302 1.00 95.50 80 SER A O 1
ATOM 589 N N . LEU A 1 81 ? -15.699 -5.556 -3.356 1.00 95.94 81 LEU A N 1
ATOM 590 C CA . LEU A 1 81 ? -14.331 -5.908 -2.949 1.00 95.94 81 LEU A CA 1
ATOM 591 C C . LEU A 1 81 ? -14.299 -6.847 -1.739 1.00 95.94 81 LEU A C 1
ATOM 593 O O . LEU A 1 81 ? -13.314 -7.541 -1.514 1.00 95.94 81 LEU A O 1
ATOM 597 N N . HIS A 1 82 ? -15.365 -6.869 -0.941 1.00 95.25 82 HIS A N 1
ATOM 598 C CA . HIS A 1 82 ? -15.370 -7.531 0.360 1.00 95.25 82 HIS A CA 1
ATOM 599 C C . HIS A 1 82 ? -16.762 -8.099 0.707 1.00 95.25 82 HIS A C 1
ATOM 601 O O . HIS A 1 82 ? -17.351 -7.755 1.736 1.00 95.25 82 HIS A O 1
ATOM 607 N N . PRO A 1 83 ? -17.299 -9.024 -0.113 1.00 92.56 83 PRO A N 1
ATOM 608 C CA . PRO A 1 83 ? -18.688 -9.487 -0.018 1.00 92.56 83 PRO A CA 1
ATOM 609 C C . PRO A 1 83 ? -19.033 -10.187 1.306 1.00 92.56 83 PRO A C 1
ATOM 611 O O . PRO A 1 83 ? -20.199 -10.242 1.697 1.00 92.56 83 PRO A O 1
ATOM 614 N N . THR A 1 84 ? -18.036 -10.733 2.004 1.00 93.25 84 THR A N 1
ATOM 615 C CA . THR A 1 84 ? -18.206 -11.478 3.262 1.00 93.25 84 THR A CA 1
ATOM 616 C C . THR A 1 84 ? -17.771 -10.694 4.499 1.00 93.25 84 THR A C 1
ATOM 618 O O . THR A 1 84 ? -17.989 -11.156 5.622 1.00 93.25 84 THR A O 1
ATOM 621 N N . VAL A 1 85 ? -17.167 -9.515 4.331 1.00 96.81 85 VAL A N 1
ATOM 622 C CA . VAL A 1 85 ? -16.600 -8.739 5.438 1.00 96.81 85 VAL A CA 1
ATOM 623 C C . VAL A 1 85 ? -17.613 -7.710 5.920 1.00 96.81 85 VAL A C 1
ATOM 625 O O . VAL A 1 85 ? -18.246 -7.003 5.139 1.00 96.81 85 VAL A O 1
ATOM 628 N N . ARG A 1 86 ? -17.761 -7.594 7.241 1.00 97.00 86 ARG A N 1
ATOM 629 C CA . ARG A 1 86 ? -18.599 -6.564 7.862 1.00 97.00 86 ARG A CA 1
ATOM 630 C C . ARG A 1 86 ? -17.737 -5.408 8.337 1.00 97.00 86 ARG A C 1
ATOM 632 O O . ARG A 1 86 ? -16.789 -5.632 9.089 1.00 97.00 86 ARG A O 1
ATOM 639 N N . TRP A 1 87 ? -18.143 -4.181 8.007 1.00 98.06 87 TRP A N 1
ATOM 640 C CA . TRP A 1 87 ? -17.462 -2.967 8.468 1.00 98.06 87 TRP A CA 1
ATOM 641 C C . TRP A 1 87 ? -17.268 -2.950 9.988 1.00 98.06 87 TRP A C 1
ATOM 643 O O . TRP A 1 87 ? -16.193 -2.616 10.465 1.00 98.06 87 TRP A O 1
ATOM 653 N N . SER A 1 88 ? -18.260 -3.398 10.764 1.00 97.62 88 SER A N 1
ATOM 654 C CA . SER A 1 88 ? -18.162 -3.444 12.229 1.00 97.62 88 SER A CA 1
ATOM 655 C C . SER A 1 88 ? -16.966 -4.259 12.740 1.00 97.62 88 SER A C 1
ATOM 657 O O . SER A 1 88 ? -16.405 -3.929 13.781 1.00 97.62 88 SER A O 1
ATOM 659 N N . ALA A 1 89 ? -16.564 -5.319 12.027 1.00 98.00 89 ALA A N 1
ATOM 660 C CA . ALA A 1 89 ? -15.388 -6.113 12.378 1.00 98.00 89 ALA A CA 1
ATOM 661 C C . ALA A 1 89 ? -14.087 -5.383 12.008 1.00 98.00 89 ALA A C 1
ATOM 663 O O . ALA A 1 89 ? -13.155 -5.351 12.809 1.00 98.00 89 ALA A O 1
ATOM 664 N N . VAL A 1 90 ? -14.054 -4.749 10.833 1.00 98.38 90 VAL A N 1
ATOM 665 C CA . VAL A 1 90 ? -12.924 -3.931 10.368 1.00 98.38 90 VAL A CA 1
ATOM 666 C C . VAL A 1 90 ? -12.694 -2.750 11.310 1.00 98.38 90 VAL A C 1
ATOM 668 O O . VAL A 1 90 ? -11.582 -2.548 11.782 1.00 98.38 90 VAL A O 1
ATOM 671 N N . GLU A 1 91 ? -13.749 -2.020 11.664 1.00 98.38 91 GLU A N 1
ATOM 672 C CA . GLU A 1 91 ? -13.694 -0.876 12.572 1.00 98.38 91 GLU A CA 1
ATOM 673 C C . GLU A 1 91 ? -13.202 -1.273 13.967 1.00 98.38 91 GLU A C 1
ATOM 675 O O . GLU A 1 91 ? -12.351 -0.588 14.534 1.00 98.38 91 GLU A O 1
ATOM 680 N N . LYS A 1 92 ? -13.689 -2.398 14.512 1.00 98.38 92 LYS A N 1
ATOM 681 C CA . LYS A 1 92 ? -13.204 -2.939 15.792 1.00 98.38 92 LYS A CA 1
ATOM 682 C C . LYS A 1 92 ? -11.697 -3.219 15.727 1.00 98.38 92 LYS A C 1
ATOM 684 O O . LYS A 1 92 ? -10.970 -2.853 16.646 1.00 98.38 92 LYS A O 1
ATOM 689 N N . SER A 1 93 ? -11.234 -3.815 14.630 1.00 98.50 93 SER A N 1
ATOM 690 C CA . SER A 1 93 ? -9.817 -4.083 14.374 1.00 98.50 93 SER A CA 1
ATOM 691 C C . SER A 1 93 ? -8.973 -2.822 14.215 1.00 98.50 93 SER A C 1
ATOM 693 O O . SER A 1 93 ? -7.893 -2.754 14.791 1.00 98.50 93 SER A O 1
ATOM 695 N N . LEU A 1 94 ? -9.460 -1.813 13.492 1.00 98.31 94 LEU A N 1
ATOM 696 C CA . LEU A 1 94 ? -8.762 -0.537 13.310 1.00 98.31 94 LEU A CA 1
ATOM 697 C C . LEU A 1 94 ? -8.621 0.226 14.631 1.00 98.31 94 LEU A C 1
ATOM 699 O O . LEU A 1 94 ? -7.548 0.738 14.928 1.00 98.31 94 LEU A O 1
ATOM 70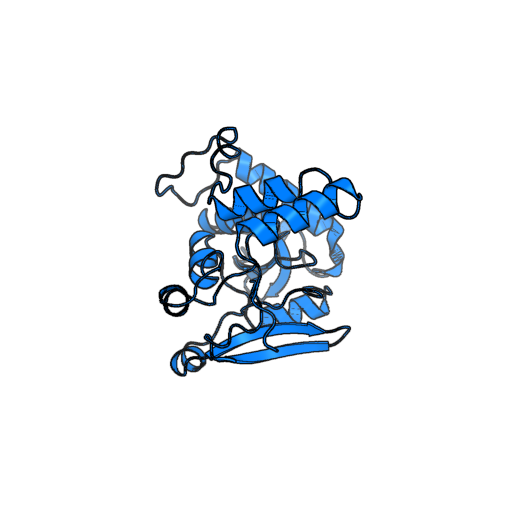3 N N . LYS A 1 95 ? -9.671 0.251 15.461 1.00 97.25 95 LYS A N 1
ATOM 704 C CA . LYS A 1 95 ? -9.644 0.912 16.779 1.00 97.25 95 LYS A CA 1
ATOM 705 C C . LYS A 1 95 ? -8.714 0.236 17.789 1.00 97.25 95 LYS A C 1
ATOM 707 O O . LYS A 1 95 ? -8.297 0.879 18.743 1.00 97.25 95 LYS A O 1
ATOM 712 N N . ALA A 1 96 ? -8.425 -1.049 17.602 1.00 97.31 96 ALA A N 1
ATOM 713 C CA . ALA A 1 96 ? -7.506 -1.816 18.440 1.00 97.31 96 ALA A CA 1
ATOM 714 C C . ALA A 1 96 ? -6.092 -1.934 17.841 1.00 97.31 96 ALA A C 1
ATOM 716 O O . ALA A 1 96 ? -5.225 -2.577 18.437 1.00 97.31 96 ALA A O 1
ATOM 717 N N . ALA A 1 97 ? -5.867 -1.375 16.650 1.00 96.44 97 ALA A N 1
ATOM 718 C CA . ALA A 1 97 ? -4.577 -1.413 15.982 1.00 96.44 97 ALA A CA 1
ATOM 719 C C . ALA A 1 97 ? -3.573 -0.461 16.648 1.00 96.44 97 ALA A C 1
ATOM 721 O O . ALA A 1 97 ? -3.938 0.420 17.425 1.00 96.44 97 ALA A O 1
ATOM 722 N N . THR A 1 98 ? -2.289 -0.644 16.340 1.00 94.94 98 THR A N 1
ATOM 723 C CA . THR A 1 98 ? -1.248 0.269 16.823 1.00 94.94 98 THR A CA 1
ATOM 724 C C . THR A 1 98 ? -1.328 1.614 16.083 1.00 94.94 98 THR A C 1
ATOM 726 O O . THR A 1 98 ? -1.836 1.652 14.954 1.00 94.94 98 THR A O 1
ATOM 729 N N . PRO A 1 99 ? -0.816 2.714 16.666 1.00 95.56 99 PRO A N 1
ATOM 730 C CA . PRO A 1 99 ? -0.790 4.020 16.003 1.00 95.56 99 PRO A CA 1
ATOM 731 C C . PRO A 1 99 ? -0.158 3.992 14.606 1.00 95.56 99 PRO A C 1
ATOM 733 O O . PRO A 1 99 ? -0.654 4.644 13.691 1.00 95.56 99 PRO A O 1
ATOM 736 N N . GLU A 1 100 ? 0.868 3.163 14.410 1.00 95.88 100 GLU A N 1
ATOM 737 C CA . GLU A 1 100 ? 1.586 3.028 13.142 1.00 95.88 100 GLU A CA 1
ATOM 738 C C . GLU A 1 100 ? 0.707 2.446 12.030 1.00 95.88 100 GLU A C 1
ATOM 740 O O . GLU A 1 100 ? 0.880 2.800 10.867 1.00 95.88 100 GLU A O 1
ATOM 745 N N . VAL A 1 101 ? -0.258 1.582 12.365 1.00 97.38 101 VAL A N 1
ATOM 746 C CA . VAL A 1 101 ? -1.205 1.032 11.382 1.00 97.38 101 VAL A CA 1
ATOM 747 C C . VAL A 1 101 ? -2.142 2.126 10.878 1.00 97.38 101 VAL A C 1
ATOM 749 O O . VAL A 1 101 ? -2.364 2.245 9.673 1.00 97.38 101 VAL A O 1
ATOM 752 N N . LEU A 1 102 ? -2.680 2.949 11.784 1.00 97.94 102 LEU A N 1
ATOM 753 C CA . LEU A 1 102 ? -3.521 4.081 11.391 1.00 97.94 102 LEU A CA 1
ATOM 754 C C . LEU A 1 102 ? -2.711 5.132 10.629 1.00 97.94 102 LEU A C 1
ATOM 756 O O . LEU A 1 102 ? -3.205 5.665 9.640 1.00 97.94 102 LEU A O 1
ATOM 760 N N . PHE A 1 103 ? -1.458 5.364 11.026 1.00 98.19 103 PHE A N 1
ATOM 761 C CA . PHE A 1 103 ? -0.532 6.218 10.288 1.00 98.19 103 PHE A CA 1
ATOM 762 C C . PHE A 1 103 ? -0.280 5.703 8.868 1.00 98.19 103 PHE A C 1
ATOM 764 O O . PHE A 1 103 ? -0.377 6.472 7.917 1.00 98.19 103 PHE A O 1
ATOM 771 N N . GLY A 1 104 ? -0.051 4.400 8.693 1.00 98.44 104 GLY A N 1
ATOM 772 C CA . GLY A 1 104 ? 0.104 3.793 7.371 1.00 98.44 104 GLY A CA 1
ATOM 773 C C . GLY A 1 104 ? -1.111 4.015 6.473 1.00 98.44 104 GLY A C 1
ATOM 774 O O . GLY A 1 104 ? -0.972 4.501 5.351 1.00 98.44 104 GLY A O 1
ATOM 775 N N . LEU A 1 105 ? -2.315 3.745 6.985 1.00 98.75 105 LEU A N 1
ATOM 776 C CA . LEU A 1 105 ? -3.562 3.994 6.248 1.00 98.75 105 LEU A CA 1
ATOM 777 C C . LEU A 1 105 ? -3.769 5.478 5.942 1.00 98.75 105 LEU A C 1
ATOM 779 O O . LEU A 1 105 ? -4.215 5.816 4.848 1.00 98.75 105 LEU A O 1
ATOM 783 N N . TYR A 1 106 ? -3.412 6.359 6.874 1.00 98.56 106 TYR A N 1
ATOM 784 C CA . TYR A 1 106 ? -3.444 7.799 6.658 1.00 98.56 106 TYR A CA 1
ATOM 785 C C . TYR A 1 106 ? -2.520 8.218 5.514 1.00 98.56 106 TYR A C 1
ATOM 787 O O . TYR A 1 106 ? -2.956 8.932 4.619 1.00 98.56 106 TYR A O 1
ATOM 795 N N . LYS A 1 107 ? -1.276 7.727 5.476 1.00 98.38 107 LYS A N 1
ATOM 796 C CA . LYS A 1 107 ? -0.337 8.025 4.384 1.00 98.38 107 LYS A CA 1
ATOM 797 C C . LYS A 1 107 ? -0.797 7.435 3.049 1.00 98.38 107 LYS A C 1
ATOM 799 O O . LYS A 1 107 ? -0.613 8.065 2.006 1.00 98.38 107 LYS A O 1
ATOM 804 N N . MET A 1 108 ? -1.412 6.250 3.050 1.00 98.62 108 MET A N 1
ATOM 805 C CA . MET A 1 108 ? -2.041 5.692 1.846 1.00 98.62 108 MET A CA 1
ATOM 806 C C . MET A 1 108 ? -3.159 6.608 1.338 1.00 98.62 108 MET A C 1
ATOM 808 O O . MET A 1 108 ? -3.202 6.904 0.148 1.00 98.62 108 MET A O 1
ATOM 812 N N . GLU A 1 109 ? -4.026 7.097 2.228 1.00 98.50 109 GLU A N 1
ATOM 813 C CA . GLU A 1 109 ? -5.101 8.037 1.892 1.00 98.50 109 GLU A CA 1
ATOM 814 C C . GLU A 1 109 ? -4.556 9.372 1.368 1.00 98.50 109 GLU A C 1
ATOM 816 O O . GLU A 1 109 ? -4.919 9.799 0.276 1.00 98.50 109 GLU A O 1
ATOM 821 N N . GLU A 1 110 ? -3.649 9.999 2.117 1.00 97.75 110 GLU A N 1
ATOM 822 C CA . GLU A 1 110 ? -3.052 11.304 1.817 1.00 97.75 110 GLU A CA 1
ATOM 823 C C . GLU A 1 110 ? -2.348 11.317 0.455 1.00 97.75 110 GLU A C 1
ATOM 825 O O . GLU A 1 110 ? -2.447 12.282 -0.298 1.00 97.75 110 GLU A O 1
ATOM 830 N N . THR A 1 111 ? -1.677 10.219 0.102 1.00 97.31 111 THR A N 1
ATOM 831 C CA . THR A 1 111 ? -0.998 10.090 -1.193 1.00 97.31 111 THR A CA 1
ATOM 832 C C . THR A 1 111 ? -1.936 9.699 -2.336 1.00 97.31 111 THR A C 1
ATOM 834 O O . THR A 1 111 ? -1.452 9.485 -3.442 1.00 97.31 111 THR A O 1
ATOM 837 N N . GLY A 1 112 ? -3.250 9.592 -2.106 1.00 98.06 112 GLY A N 1
ATOM 838 C CA . GLY A 1 112 ? -4.251 9.275 -3.133 1.00 98.06 112 GLY A CA 1
ATOM 839 C C . GLY A 1 112 ? -4.383 7.784 -3.454 1.00 98.06 112 GLY A C 1
ATOM 840 O O . GLY A 1 112 ? -4.840 7.420 -4.532 1.00 98.06 112 GLY A O 1
ATOM 841 N N . GLY A 1 113 ? -3.955 6.909 -2.544 1.00 98.31 113 GLY A N 1
ATOM 842 C CA . GLY A 1 113 ? -4.006 5.454 -2.702 1.00 98.31 113 GLY A CA 1
ATOM 843 C C . GLY A 1 113 ? -5.408 4.857 -2.691 1.00 98.31 113 GLY A C 1
ATOM 844 O O . GLY A 1 113 ? -5.615 3.791 -3.271 1.00 98.31 113 GLY A O 1
ATOM 845 N N . GLU A 1 114 ? -6.360 5.561 -2.077 1.00 98.56 114 GLU A N 1
ATOM 846 C CA . GLU A 1 114 ? -7.718 5.080 -1.807 1.00 98.56 114 GLU A CA 1
ATOM 847 C C . GLU A 1 114 ? -7.715 3.714 -1.090 1.00 98.56 114 GLU A C 1
ATOM 849 O O . GLU A 1 114 ? -8.236 2.735 -1.628 1.00 98.56 114 GLU A O 1
ATOM 854 N N . PRO A 1 115 ? -7.107 3.612 0.111 1.00 98.69 115 PRO A N 1
ATOM 855 C CA . PRO A 1 115 ? -7.036 2.363 0.861 1.00 98.69 115 PRO A CA 1
ATOM 856 C C . PRO A 1 115 ? -8.428 1.776 1.122 1.00 98.69 115 PRO A C 1
ATOM 858 O O . PRO A 1 115 ? -9.319 2.465 1.632 1.00 98.69 115 PRO A O 1
ATOM 861 N N . ASP A 1 116 ? -8.587 0.491 0.809 1.00 98.81 116 ASP A N 1
ATOM 862 C CA . ASP A 1 116 ? -9.781 -0.309 1.097 1.00 98.81 116 ASP A CA 1
ATOM 863 C C . ASP A 1 116 ? -9.398 -1.776 1.357 1.00 98.81 116 ASP A C 1
ATOM 865 O O . ASP A 1 116 ? -8.292 -2.214 1.024 1.00 98.81 116 ASP A O 1
ATOM 869 N N . VAL A 1 117 ? -10.307 -2.537 1.968 1.00 98.56 117 VAL A N 1
ATOM 870 C CA . VAL A 1 117 ? -10.140 -3.975 2.195 1.00 98.56 117 VAL A CA 1
ATOM 871 C C . VAL A 1 117 ? -10.406 -4.719 0.891 1.00 98.56 117 VAL A C 1
ATOM 873 O O . VAL A 1 117 ? -11.521 -4.684 0.367 1.00 98.56 117 VAL A O 1
ATOM 876 N N . PHE A 1 118 ? -9.391 -5.437 0.410 1.00 97.94 118 PHE A N 1
ATOM 877 C CA . PHE A 1 118 ? -9.473 -6.244 -0.814 1.00 97.94 118 PHE A CA 1
ATOM 878 C C . PHE A 1 118 ? -9.160 -7.731 -0.580 1.00 97.94 118 PHE A C 1
ATOM 880 O O . PHE A 1 118 ? -9.446 -8.562 -1.436 1.00 97.94 118 PHE A O 1
ATOM 887 N N . MET A 1 119 ? -8.606 -8.099 0.584 1.00 97.31 119 MET A N 1
ATOM 888 C CA . MET A 1 119 ? -8.470 -9.501 0.996 1.00 97.31 119 MET A CA 1
ATOM 889 C C . MET A 1 119 ? -8.872 -9.699 2.454 1.00 97.31 119 MET A C 1
ATOM 891 O O . MET A 1 119 ? -8.549 -8.897 3.336 1.00 97.31 119 MET A O 1
ATOM 895 N N . ASP A 1 120 ? -9.522 -10.833 2.700 1.00 96.44 120 ASP A N 1
ATOM 896 C CA . ASP A 1 120 ? -9.899 -11.301 4.026 1.00 96.44 120 ASP A CA 1
ATOM 897 C C . ASP A 1 120 ? -9.108 -12.563 4.388 1.00 96.44 120 ASP A C 1
ATOM 899 O O . ASP A 1 120 ? -9.390 -13.660 3.908 1.00 96.44 120 ASP A O 1
ATOM 903 N N . GLU A 1 121 ? -8.093 -12.427 5.236 1.00 95.75 121 GLU A N 1
ATOM 904 C CA . GLU A 1 121 ? -7.267 -13.554 5.668 1.00 95.75 121 GLU A CA 1
ATOM 905 C C . GLU A 1 121 ? -7.733 -14.097 7.017 1.00 95.75 121 GLU A C 1
ATOM 907 O O . GLU A 1 121 ? -8.469 -13.450 7.759 1.00 95.75 121 GLU A O 1
ATOM 912 N N . ARG A 1 122 ? -7.245 -15.280 7.412 1.00 94.94 122 ARG A N 1
ATOM 913 C CA . ARG A 1 122 ? -7.640 -15.908 8.685 1.00 94.94 122 ARG A CA 1
ATOM 914 C C . ARG A 1 122 ? -7.503 -14.965 9.890 1.00 94.94 122 ARG A C 1
ATOM 916 O O . ARG A 1 122 ? -8.413 -14.905 10.707 1.00 94.94 122 ARG A O 1
ATOM 923 N N . ASN A 1 123 ? -6.393 -14.230 9.979 1.00 96.81 123 ASN A N 1
ATOM 924 C CA . ASN A 1 123 ? -6.037 -13.425 11.155 1.00 96.81 123 ASN A CA 1
ATOM 925 C C . ASN A 1 123 ? -5.936 -11.917 10.875 1.00 96.81 123 ASN A C 1
ATOM 927 O O . ASN A 1 123 ? -5.583 -11.163 11.780 1.00 96.81 123 ASN A O 1
ATOM 931 N N . ALA A 1 124 ? -6.198 -11.465 9.648 1.00 97.81 124 ALA A N 1
ATOM 932 C CA . ALA A 1 124 ? -6.041 -10.065 9.272 1.00 97.81 124 ALA A CA 1
ATOM 933 C C . ALA A 1 124 ? -7.010 -9.658 8.159 1.00 97.81 124 ALA A C 1
ATOM 935 O O . ALA A 1 124 ? -7.393 -10.478 7.329 1.00 97.81 124 ALA A O 1
ATOM 936 N N . PHE A 1 125 ? -7.371 -8.380 8.144 1.00 98.44 125 PHE A N 1
ATOM 937 C CA . PHE A 1 125 ? -7.897 -7.705 6.963 1.00 98.44 125 PHE A CA 1
ATOM 938 C C . PHE A 1 125 ? -6.721 -7.078 6.216 1.00 98.44 125 PHE A C 1
ATOM 940 O O . PHE A 1 125 ? -5.883 -6.422 6.844 1.00 98.44 125 PHE A O 1
ATOM 947 N N . VAL A 1 126 ? -6.635 -7.278 4.903 1.00 98.50 126 VAL A N 1
ATOM 948 C CA . VAL A 1 126 ? -5.577 -6.671 4.086 1.00 98.50 126 VAL A CA 1
ATOM 949 C C . VAL A 1 126 ? -6.147 -5.451 3.381 1.00 98.50 126 VAL A C 1
ATOM 951 O O . VAL A 1 126 ? -7.051 -5.563 2.550 1.00 98.50 126 VAL A O 1
ATOM 954 N N . PHE A 1 127 ? -5.599 -4.293 3.732 1.00 98.81 127 PHE A N 1
ATOM 955 C CA . PHE A 1 127 ? -5.821 -3.043 3.028 1.00 98.81 127 PHE A CA 1
ATOM 956 C C . PHE A 1 127 ? -4.815 -2.908 1.893 1.00 98.81 127 PHE A C 1
ATOM 958 O O . PHE A 1 127 ? -3.651 -3.289 2.039 1.00 98.81 127 PHE A O 1
ATOM 965 N N . GLY A 1 128 ? -5.259 -2.351 0.774 1.00 98.56 128 GLY A N 1
ATOM 966 C CA . GLY A 1 128 ? -4.418 -2.069 -0.382 1.00 98.56 128 GLY A CA 1
ATOM 967 C C . GLY A 1 128 ? -4.858 -0.797 -1.088 1.00 98.56 128 GLY A C 1
ATOM 968 O O . GLY A 1 128 ? -5.999 -0.361 -0.926 1.00 98.56 128 GLY A O 1
ATOM 969 N N . ASP A 1 129 ? -3.959 -0.205 -1.871 1.00 98.62 129 ASP A N 1
ATOM 970 C CA . ASP A 1 129 ? -4.325 0.908 -2.749 1.00 98.62 129 ASP A CA 1
ATOM 971 C C . ASP A 1 129 ? -5.326 0.442 -3.812 1.00 98.62 129 ASP A C 1
ATOM 973 O O . ASP A 1 129 ? -4.953 -0.288 -4.735 1.00 98.62 129 ASP A O 1
ATOM 977 N N . CYS A 1 130 ? -6.576 0.892 -3.710 1.00 98.25 130 CYS A N 1
ATOM 978 C CA . CYS A 1 130 ? -7.652 0.535 -4.640 1.00 98.25 130 CYS A CA 1
ATOM 979 C C . CYS A 1 130 ? -7.910 1.609 -5.713 1.00 98.25 130 CYS A C 1
ATOM 981 O O . CYS A 1 130 ? -8.813 1.459 -6.534 1.00 98.25 130 CYS A O 1
ATOM 983 N N . SER A 1 131 ? -7.096 2.670 -5.745 1.00 97.88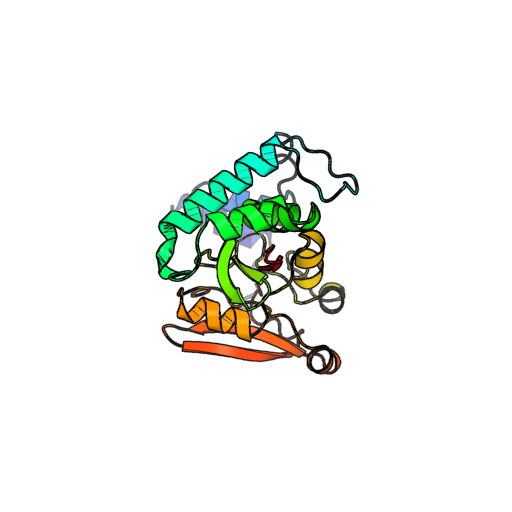 131 SER A N 1
ATOM 984 C CA . SER A 1 131 ? -7.089 3.681 -6.812 1.00 97.88 131 SER A CA 1
ATOM 985 C C . SER A 1 131 ? -6.834 3.061 -8.196 1.00 97.88 131 SER A C 1
ATOM 987 O O . SER A 1 131 ? -6.031 2.137 -8.337 1.00 97.88 131 SER A O 1
ATOM 989 N N . ALA A 1 132 ? -7.476 3.581 -9.247 1.00 96.31 132 ALA A N 1
ATOM 990 C CA . ALA A 1 132 ? -7.401 3.002 -10.598 1.00 96.31 132 ALA A CA 1
ATOM 991 C C . ALA A 1 132 ? -5.966 2.911 -11.157 1.00 96.31 132 ALA A C 1
ATOM 993 O O . ALA A 1 132 ? -5.588 1.919 -11.769 1.00 96.31 132 ALA A O 1
ATOM 994 N N . GLU A 1 133 ? -5.130 3.912 -10.894 1.00 96.31 133 GLU A N 1
ATOM 995 C CA . GLU A 1 133 ? -3.706 3.912 -11.237 1.00 96.31 133 GLU A CA 1
ATOM 996 C C . GLU A 1 133 ? -2.903 4.195 -9.974 1.00 96.31 133 GLU A C 1
ATOM 998 O O . GLU A 1 133 ? -3.363 4.953 -9.120 1.00 96.31 133 GLU A O 1
ATOM 1003 N N . SER A 1 134 ? -1.692 3.646 -9.886 1.00 95.31 134 SER A N 1
ATOM 1004 C CA . SER A 1 134 ? -0.778 3.930 -8.774 1.00 95.31 134 SER A CA 1
ATOM 1005 C C . SER A 1 134 ? -0.646 5.442 -8.564 1.00 95.31 134 SER A C 1
ATOM 1007 O O . SER A 1 134 ? -0.573 6.157 -9.566 1.00 95.31 134 SER A O 1
ATOM 1009 N N . PRO A 1 135 ? -0.629 5.994 -7.342 1.00 95.81 135 PRO A N 1
ATOM 1010 C CA . PRO A 1 135 ? -0.770 7.444 -7.206 1.00 95.81 135 PRO A CA 1
ATOM 1011 C C . PRO A 1 135 ? 0.403 8.243 -7.764 1.00 95.81 135 PRO A C 1
ATOM 1013 O O . PRO A 1 135 ? 1.539 7.786 -7.718 1.00 95.81 135 PRO A O 1
ATOM 1016 N N . SER A 1 136 ? 0.141 9.443 -8.293 1.00 92.56 136 SER A N 1
ATOM 1017 C CA . SER A 1 136 ? 1.125 10.238 -9.052 1.00 92.56 136 SER A CA 1
ATOM 1018 C C . SER A 1 136 ? 2.413 10.528 -8.278 1.00 92.56 136 SER A C 1
ATOM 1020 O O . SER A 1 136 ? 3.493 10.370 -8.841 1.00 92.56 136 SER A O 1
ATOM 1022 N N . GLY A 1 137 ? 2.309 10.863 -6.988 1.00 91.69 137 GLY A N 1
ATOM 1023 C CA . GLY A 1 137 ? 3.457 11.087 -6.098 1.00 91.69 137 GLY A CA 1
ATOM 1024 C C . GLY A 1 137 ? 4.256 9.823 -5.754 1.00 91.69 137 GLY A C 1
ATOM 1025 O O . GLY A 1 137 ? 5.260 9.908 -5.063 1.00 91.69 137 GLY A O 1
ATOM 1026 N N . ARG A 1 138 ? 3.814 8.652 -6.226 1.00 95.38 138 ARG A N 1
ATOM 1027 C CA . ARG A 1 138 ? 4.444 7.337 -6.032 1.00 95.38 138 ARG A CA 1
ATOM 1028 C C . ARG A 1 138 ? 4.829 6.677 -7.362 1.00 95.38 138 ARG A C 1
ATOM 1030 O O . ARG A 1 138 ? 5.011 5.463 -7.428 1.00 95.38 138 ARG A O 1
ATOM 1037 N N . ARG A 1 139 ? 4.925 7.477 -8.431 1.00 94.19 139 ARG A N 1
ATOM 1038 C CA . ARG A 1 139 ? 5.402 7.088 -9.770 1.00 94.19 139 ARG A CA 1
ATOM 1039 C C . ARG A 1 139 ? 6.786 7.664 -10.029 1.00 94.19 139 ARG A C 1
ATOM 1041 O O . ARG A 1 139 ? 7.199 8.622 -9.378 1.00 94.19 139 ARG A O 1
ATOM 1048 N N . ASN A 1 140 ? 7.437 7.138 -11.063 1.00 92.81 140 ASN A N 1
ATOM 1049 C CA . ASN A 1 140 ? 8.792 7.517 -11.445 1.00 92.81 140 ASN A CA 1
ATOM 1050 C C . ASN A 1 140 ? 9.790 7.285 -10.310 1.00 92.81 140 ASN A C 1
ATOM 1052 O O . ASN A 1 140 ? 10.574 8.159 -9.975 1.00 92.81 140 ASN A O 1
ATOM 1056 N N . VAL A 1 141 ? 9.740 6.100 -9.710 1.00 93.38 141 VAL A N 1
ATOM 1057 C CA . VAL A 1 141 ? 10.636 5.694 -8.626 1.00 93.38 141 VAL A CA 1
ATOM 1058 C C . VAL A 1 141 ? 11.455 4.482 -9.045 1.00 93.38 141 VAL A C 1
ATOM 1060 O O . VAL A 1 141 ? 10.981 3.609 -9.784 1.00 93.38 141 VAL A O 1
ATOM 1063 N N . VAL A 1 142 ? 12.688 4.414 -8.556 1.00 94.00 142 VAL A N 1
ATOM 1064 C CA . VAL A 1 142 ? 13.490 3.189 -8.649 1.00 94.00 142 VAL A CA 1
ATOM 1065 C C . VAL A 1 142 ? 13.045 2.185 -7.590 1.00 94.00 142 VAL A C 1
ATOM 1067 O O . VAL A 1 142 ? 12.220 2.497 -6.730 1.00 94.00 142 VAL A O 1
ATOM 1070 N N . PHE A 1 143 ? 13.549 0.955 -7.665 1.00 94.38 143 PHE A N 1
ATOM 1071 C CA . PHE A 1 143 ? 13.129 -0.088 -6.736 1.00 94.38 143 PHE A CA 1
ATOM 1072 C C . PHE A 1 143 ? 13.574 0.212 -5.294 1.00 94.38 143 PHE A C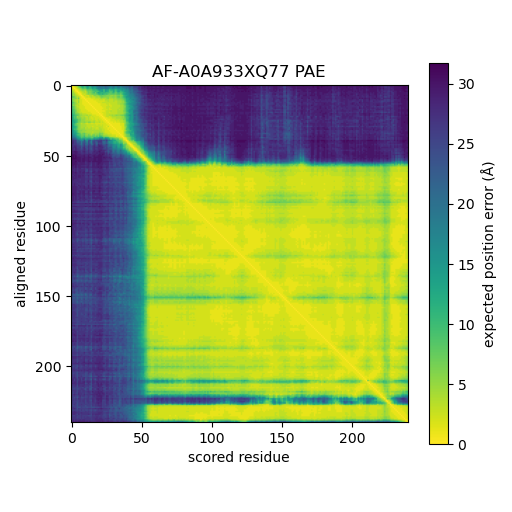 1
ATOM 1074 O O . PHE A 1 143 ? 12.729 0.343 -4.409 1.00 94.38 143 PHE A O 1
ATOM 1081 N N . ASP A 1 144 ? 14.880 0.352 -5.060 1.00 95.12 144 ASP A N 1
ATOM 1082 C CA . ASP A 1 144 ? 15.465 0.500 -3.724 1.00 95.12 144 ASP A CA 1
ATOM 1083 C C . ASP A 1 144 ? 16.643 1.487 -3.688 1.00 95.12 144 ASP A C 1
ATOM 1085 O O . ASP A 1 144 ? 17.054 2.053 -4.708 1.00 95.12 144 ASP A O 1
ATOM 1089 N N . LYS A 1 145 ? 17.193 1.674 -2.484 1.00 94.25 145 LYS A N 1
ATOM 1090 C CA . LYS A 1 145 ? 18.318 2.570 -2.216 1.00 94.25 145 LYS A CA 1
ATOM 1091 C C . LYS A 1 145 ? 19.583 2.244 -3.009 1.00 94.25 145 LYS A C 1
ATOM 1093 O O . LYS A 1 145 ? 20.353 3.149 -3.310 1.00 94.25 145 LYS A O 1
ATOM 1098 N N . GLU A 1 146 ? 19.831 0.975 -3.324 1.00 92.81 146 GLU A N 1
ATOM 1099 C CA . GLU A 1 146 ? 21.026 0.566 -4.070 1.00 92.81 146 GLU A CA 1
ATOM 1100 C C . GLU A 1 146 ? 20.950 1.063 -5.517 1.00 92.81 146 GLU A C 1
ATOM 1102 O O . GLU A 1 146 ? 21.941 1.563 -6.040 1.00 92.81 146 GLU A O 1
ATOM 1107 N N . VAL A 1 147 ? 19.766 1.009 -6.138 1.00 91.75 147 VAL A N 1
ATOM 1108 C CA . VAL A 1 147 ? 19.542 1.566 -7.484 1.00 91.75 147 VAL A CA 1
ATOM 1109 C C . VAL A 1 147 ? 19.603 3.092 -7.477 1.00 91.75 147 VAL A C 1
ATOM 1111 O O . VAL A 1 147 ? 20.189 3.708 -8.367 1.00 91.75 147 VAL A O 1
ATOM 1114 N N . GLU A 1 148 ? 19.038 3.718 -6.444 1.00 91.25 148 GLU A N 1
ATOM 1115 C CA . GLU A 1 148 ? 18.997 5.178 -6.299 1.00 91.25 148 GLU A CA 1
ATOM 1116 C C . GLU A 1 148 ? 20.394 5.823 -6.258 1.00 91.25 148 GLU A C 1
ATOM 1118 O O . GLU A 1 148 ? 20.550 6.985 -6.617 1.00 91.25 148 GLU A O 1
ATOM 1123 N N . GLN A 1 149 ? 21.433 5.075 -5.870 1.00 91.25 149 GLN A N 1
ATOM 1124 C CA . GLN A 1 149 ? 22.810 5.579 -5.808 1.00 91.25 149 GLN A CA 1
ATOM 1125 C C . GLN A 1 149 ? 23.412 5.927 -7.175 1.00 91.25 149 GLN A C 1
ATOM 1127 O O . GLN A 1 149 ? 24.353 6.719 -7.231 1.00 91.25 149 GLN A O 1
ATOM 1132 N N . TYR A 1 150 ? 22.917 5.335 -8.263 1.00 88.69 150 TYR A N 1
ATOM 1133 C CA . TYR A 1 150 ? 23.465 5.543 -9.609 1.00 88.69 150 TYR A CA 1
ATOM 1134 C C . TYR A 1 150 ? 22.414 5.929 -10.655 1.00 88.69 150 TYR A C 1
ATOM 1136 O O . TYR A 1 150 ? 22.775 6.387 -11.741 1.00 88.69 150 TYR A O 1
ATOM 1144 N N . ALA A 1 151 ? 21.127 5.767 -10.353 1.00 85.69 151 ALA A N 1
ATOM 1145 C CA . ALA A 1 151 ? 20.031 6.179 -11.216 1.00 85.69 151 ALA A CA 1
ATOM 1146 C C . ALA A 1 151 ? 19.652 7.651 -10.971 1.00 85.69 151 ALA A C 1
ATOM 1148 O O . ALA A 1 151 ? 19.543 8.097 -9.832 1.00 85.69 151 ALA A O 1
ATOM 1149 N N . SER A 1 152 ? 19.417 8.418 -12.037 1.00 86.25 152 SER A N 1
ATOM 1150 C CA . SER A 1 152 ? 19.061 9.843 -11.964 1.00 86.25 152 SER A CA 1
ATOM 1151 C C . SER A 1 152 ? 17.736 10.141 -12.670 1.00 86.25 152 SER A C 1
ATOM 1153 O O . SER A 1 152 ? 17.319 9.410 -13.565 1.00 86.25 152 SER A O 1
ATOM 1155 N N . GLY A 1 153 ? 17.056 11.218 -12.258 1.00 87.75 153 GLY A N 1
ATOM 1156 C CA . GLY A 1 153 ? 15.761 11.621 -12.829 1.00 87.75 153 GLY A CA 1
ATOM 1157 C C . GLY A 1 153 ? 14.535 10.909 -12.239 1.00 87.75 153 GLY A C 1
ATOM 1158 O O . GLY A 1 153 ? 13.461 10.955 -12.839 1.00 87.75 153 GLY A O 1
ATOM 1159 N N . PHE A 1 154 ? 14.684 10.272 -11.074 1.00 90.94 154 PHE A N 1
ATOM 1160 C CA . PHE A 1 154 ? 13.617 9.569 -10.355 1.00 90.94 154 PHE A CA 1
ATOM 1161 C C . PHE A 1 154 ? 13.209 10.315 -9.076 1.00 90.94 154 PHE A C 1
ATOM 1163 O O . PHE A 1 154 ? 14.004 11.032 -8.475 1.00 90.94 154 PHE A O 1
ATOM 1170 N N . ASN A 1 155 ? 11.977 10.088 -8.632 1.00 92.19 155 ASN A N 1
ATOM 1171 C CA . ASN A 1 155 ? 11.345 10.672 -7.447 1.00 92.19 155 ASN A CA 1
ATOM 1172 C C . ASN A 1 155 ? 11.681 9.900 -6.155 1.00 92.19 155 ASN A C 1
ATOM 1174 O O . ASN A 1 155 ? 10.858 9.814 -5.246 1.00 92.19 155 ASN A O 1
ATOM 1178 N N . GLY A 1 156 ? 12.868 9.300 -6.094 1.00 93.75 156 GLY A N 1
ATOM 1179 C CA . GLY A 1 156 ? 13.302 8.428 -5.006 1.00 93.75 156 GLY A CA 1
ATOM 1180 C C . GLY A 1 156 ? 13.086 6.939 -5.293 1.00 93.75 156 GLY A C 1
ATOM 1181 O O . GLY A 1 156 ? 13.009 6.524 -6.457 1.00 93.75 156 GLY A O 1
ATOM 1182 N N . ASN A 1 157 ? 12.979 6.130 -4.234 1.00 95.12 157 ASN A N 1
ATOM 1183 C CA . ASN A 1 157 ? 12.857 4.676 -4.332 1.00 95.12 157 ASN A CA 1
ATOM 1184 C C . ASN A 1 157 ? 11.637 4.096 -3.592 1.00 95.12 157 ASN A C 1
ATOM 1186 O O . ASN A 1 157 ? 11.246 4.563 -2.523 1.00 95.12 157 ASN A O 1
ATOM 1190 N N . ALA A 1 158 ? 11.031 3.058 -4.174 1.00 96.31 158 ALA A N 1
ATOM 1191 C CA . ALA A 1 158 ? 9.773 2.479 -3.704 1.00 96.31 158 ALA A CA 1
ATOM 1192 C C . ALA A 1 158 ? 9.876 1.851 -2.305 1.00 96.31 158 ALA A C 1
ATOM 1194 O O . ALA A 1 158 ? 8.937 1.973 -1.515 1.00 96.31 158 ALA A O 1
ATOM 1195 N N . VAL A 1 159 ? 10.996 1.187 -1.995 1.00 97.00 159 VAL A N 1
ATOM 1196 C CA . VAL A 1 159 ? 11.222 0.531 -0.695 1.00 97.00 159 VAL A CA 1
ATOM 1197 C C . VAL A 1 159 ? 11.243 1.548 0.446 1.00 97.00 159 VAL A C 1
ATOM 1199 O O . VAL A 1 159 ? 10.437 1.428 1.372 1.00 97.00 159 VAL A O 1
ATOM 1202 N N . ASP A 1 160 ? 12.085 2.576 0.357 1.00 97.56 160 ASP A N 1
ATOM 1203 C CA . ASP A 1 160 ? 12.226 3.575 1.421 1.00 97.56 160 ASP A CA 1
ATOM 1204 C C . ASP A 1 160 ? 10.960 4.435 1.555 1.00 97.56 160 ASP A C 1
ATOM 1206 O O . ASP A 1 160 ? 10.558 4.804 2.663 1.00 97.56 160 ASP A O 1
ATOM 1210 N N . MET A 1 161 ? 10.285 4.738 0.438 1.00 97.81 161 MET A N 1
ATOM 1211 C CA . MET A 1 161 ? 9.007 5.455 0.467 1.00 97.81 161 MET A CA 1
ATOM 1212 C C . MET A 1 161 ? 7.930 4.659 1.211 1.00 97.81 161 MET A C 1
ATOM 1214 O O . MET A 1 161 ? 7.238 5.221 2.063 1.00 97.81 161 MET A O 1
ATOM 1218 N N . ALA A 1 162 ? 7.801 3.355 0.944 1.00 98.25 162 ALA A N 1
ATOM 1219 C CA . ALA A 1 162 ? 6.859 2.500 1.663 1.00 98.25 162 ALA A CA 1
ATOM 1220 C C . ALA A 1 162 ? 7.205 2.402 3.162 1.00 98.25 162 ALA A C 1
ATOM 1222 O O . ALA A 1 162 ? 6.325 2.557 4.014 1.00 98.25 162 ALA A O 1
ATOM 1223 N N . GLU A 1 163 ? 8.487 2.247 3.507 1.00 97.44 163 GLU A N 1
ATOM 1224 C CA . GLU A 1 163 ? 8.946 2.198 4.902 1.00 97.44 163 GLU A CA 1
ATOM 1225 C C . GLU A 1 163 ? 8.663 3.512 5.657 1.00 97.44 163 GLU A C 1
ATOM 1227 O O . GLU A 1 163 ? 8.183 3.508 6.802 1.00 97.44 163 GLU A O 1
ATOM 1232 N N . THR A 1 164 ? 8.884 4.652 4.997 1.00 96.56 164 THR A N 1
ATOM 1233 C CA . THR A 1 164 ? 8.578 5.990 5.527 1.00 96.56 164 THR A CA 1
ATOM 1234 C C . THR A 1 164 ? 7.091 6.122 5.840 1.00 96.56 164 THR A C 1
ATOM 1236 O O . THR A 1 164 ? 6.719 6.576 6.925 1.00 96.56 164 THR A O 1
ATOM 1239 N N . MET A 1 165 ? 6.238 5.637 4.935 1.00 96.81 165 MET A N 1
ATOM 1240 C CA . MET A 1 165 ? 4.788 5.589 5.119 1.00 96.81 165 MET A CA 1
ATOM 1241 C C . MET A 1 165 ? 4.347 4.581 6.193 1.00 96.81 165 MET A C 1
ATOM 1243 O O . MET A 1 165 ? 3.229 4.686 6.679 1.00 96.81 165 MET A O 1
ATOM 1247 N N . GLY A 1 166 ? 5.195 3.628 6.597 1.00 97.06 166 GLY A N 1
ATOM 1248 C CA . GLY A 1 166 ? 4.813 2.560 7.529 1.00 97.06 166 GLY A CA 1
ATOM 1249 C C . GLY A 1 166 ? 3.961 1.465 6.881 1.00 97.06 166 GLY A C 1
ATOM 1250 O O . GLY A 1 166 ? 3.142 0.846 7.556 1.00 97.06 166 GLY A O 1
ATOM 1251 N N . VAL A 1 167 ? 4.135 1.243 5.577 1.00 98.25 167 VAL A N 1
ATOM 1252 C CA . VAL A 1 167 ? 3.407 0.245 4.780 1.00 98.25 167 VAL A CA 1
ATOM 1253 C C . VAL A 1 167 ? 4.384 -0.670 4.047 1.00 98.25 167 VAL A C 1
ATOM 1255 O O . VAL A 1 167 ? 5.588 -0.427 4.020 1.00 98.25 167 VAL A O 1
ATOM 1258 N N . GLU A 1 168 ? 3.872 -1.735 3.439 1.00 98.12 168 GLU A N 1
ATOM 1259 C CA . GLU A 1 168 ? 4.673 -2.625 2.599 1.00 98.12 168 GLU A CA 1
ATOM 1260 C C . GLU A 1 168 ? 4.332 -2.419 1.121 1.00 98.12 168 GLU A C 1
ATOM 1262 O O . GLU A 1 168 ? 3.211 -2.040 0.786 1.00 98.12 168 GLU A O 1
ATOM 1267 N N . LEU A 1 169 ? 5.271 -2.721 0.221 1.00 98.44 169 LEU A N 1
ATOM 1268 C CA . LEU A 1 169 ? 4.936 -2.924 -1.189 1.00 98.44 169 LEU A CA 1
ATOM 1269 C C . LEU A 1 169 ? 4.011 -4.141 -1.301 1.00 98.44 169 LEU A C 1
ATOM 1271 O O . LEU A 1 169 ? 4.213 -5.134 -0.594 1.00 98.44 169 LEU A O 1
ATOM 1275 N N . MET A 1 170 ? 3.051 -4.097 -2.225 1.00 98.31 170 MET A N 1
ATOM 1276 C CA . MET A 1 170 ? 2.276 -5.288 -2.579 1.00 98.31 170 MET A CA 1
ATOM 1277 C C . MET A 1 170 ? 3.191 -6.418 -3.057 1.00 98.31 170 MET A C 1
ATOM 1279 O O . MET A 1 170 ? 4.095 -6.200 -3.864 1.00 98.31 170 MET A O 1
ATOM 1283 N N . ASP A 1 171 ? 2.944 -7.636 -2.585 1.00 98.06 171 ASP A N 1
ATOM 1284 C CA . ASP A 1 171 ? 3.525 -8.841 -3.172 1.00 98.06 171 ASP A CA 1
ATOM 1285 C C . ASP A 1 171 ? 2.739 -9.312 -4.411 1.00 98.06 171 ASP A C 1
ATOM 1287 O O . ASP A 1 171 ? 1.700 -8.758 -4.778 1.00 98.06 171 ASP A O 1
ATOM 1291 N N . GLU A 1 172 ? 3.254 -10.337 -5.095 1.00 97.81 172 GLU A N 1
ATOM 1292 C CA . GLU A 1 172 ? 2.615 -10.885 -6.295 1.00 97.81 172 GLU A CA 1
ATOM 1293 C C . GLU A 1 172 ? 1.197 -11.414 -6.029 1.00 97.81 172 GLU A C 1
ATOM 1295 O O . GLU A 1 172 ? 0.299 -11.188 -6.842 1.00 97.81 172 GLU A O 1
ATOM 1300 N N . ALA A 1 173 ? 0.976 -12.104 -4.908 1.00 97.69 173 ALA A N 1
A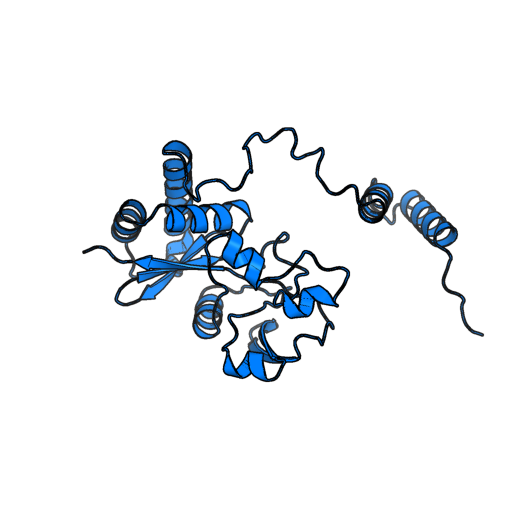TOM 1301 C CA . ALA A 1 173 ? -0.326 -12.686 -4.597 1.00 97.69 173 ALA A CA 1
ATOM 1302 C C . ALA A 1 173 ? -1.364 -11.588 -4.336 1.00 97.69 173 ALA A C 1
ATOM 1304 O O . ALA A 1 173 ? -2.479 -11.652 -4.851 1.00 97.69 173 ALA A O 1
ATOM 1305 N N . GLN A 1 174 ? -0.970 -10.551 -3.599 1.00 98.50 174 GLN A N 1
ATOM 1306 C CA . GLN A 1 174 ? -1.776 -9.362 -3.346 1.00 98.50 174 GLN A CA 1
ATOM 1307 C C . GLN A 1 174 ? -2.106 -8.620 -4.642 1.00 98.50 174 GLN A C 1
ATOM 1309 O O . GLN A 1 174 ? -3.266 -8.293 -4.881 1.00 98.50 174 GLN A O 1
ATOM 1314 N N . TYR A 1 175 ? -1.118 -8.398 -5.511 1.00 98.19 175 TYR A N 1
ATOM 1315 C CA . TYR A 1 175 ? -1.347 -7.696 -6.771 1.00 98.19 175 TYR A CA 1
ATOM 1316 C C . TYR A 1 175 ? -2.310 -8.450 -7.694 1.00 98.19 175 TYR A C 1
ATOM 1318 O O . TYR A 1 175 ? -3.227 -7.854 -8.259 1.00 98.19 175 TYR A O 1
ATOM 1326 N N . ARG A 1 176 ? -2.147 -9.773 -7.816 1.00 97.75 176 ARG A N 1
ATOM 1327 C CA . ARG A 1 176 ? -3.058 -10.611 -8.608 1.00 97.75 176 ARG A CA 1
ATOM 1328 C C . ARG A 1 176 ? -4.473 -10.610 -8.036 1.00 97.75 176 ARG A C 1
ATOM 1330 O O . ARG A 1 176 ? -5.411 -10.400 -8.796 1.00 97.75 176 ARG A O 1
ATOM 1337 N N . ALA A 1 177 ? -4.617 -10.761 -6.718 1.00 97.31 177 ALA A N 1
ATOM 1338 C CA . ALA A 1 177 ? -5.919 -10.719 -6.057 1.00 97.31 177 ALA A CA 1
ATOM 1339 C C . ALA A 1 177 ? -6.621 -9.367 -6.265 1.00 97.31 177 ALA A C 1
ATOM 1341 O O . ALA A 1 177 ? -7.808 -9.326 -6.575 1.00 97.31 177 ALA A O 1
ATOM 1342 N N . LEU A 1 178 ? -5.888 -8.252 -6.169 1.00 97.69 178 LEU A N 1
ATOM 1343 C CA . LEU A 1 178 ? -6.443 -6.930 -6.460 1.00 97.69 178 LEU A CA 1
ATOM 1344 C C . LEU A 1 178 ? -6.907 -6.819 -7.921 1.00 97.69 178 LEU A C 1
ATOM 1346 O O . LEU A 1 178 ? -7.988 -6.296 -8.178 1.00 97.69 178 LEU A O 1
ATOM 1350 N N . GLN A 1 179 ? -6.127 -7.340 -8.870 1.00 97.12 179 GLN A N 1
ATOM 1351 C CA . GLN A 1 179 ? -6.438 -7.281 -10.303 1.00 97.12 179 GLN A CA 1
ATOM 1352 C C . GLN A 1 179 ? -7.656 -8.121 -10.730 1.00 97.12 179 GLN A C 1
ATOM 1354 O O . GLN A 1 179 ? -8.250 -7.846 -11.780 1.00 97.12 179 GLN A O 1
ATOM 1359 N N . GLU A 1 180 ? -8.018 -9.139 -9.944 1.00 95.81 180 GLU A N 1
ATOM 1360 C CA . GLU A 1 180 ? -9.263 -9.904 -10.105 1.00 95.81 180 GLU A CA 1
ATOM 1361 C C . GLU A 1 180 ? -10.493 -9.085 -9.695 1.00 95.81 180 GLU A C 1
ATOM 1363 O O . GLU A 1 180 ? -11.574 -9.264 -10.256 1.00 95.81 180 GLU A O 1
ATOM 1368 N N . LEU A 1 181 ? -10.323 -8.167 -8.741 1.00 96.38 181 LEU A N 1
ATOM 1369 C CA . LEU A 1 181 ? -11.396 -7.335 -8.201 1.00 96.38 181 LEU A CA 1
ATOM 1370 C C . LEU A 1 181 ? -11.546 -6.007 -8.951 1.00 96.38 181 LEU A C 1
ATOM 1372 O O . LEU A 1 181 ? -12.665 -5.529 -9.142 1.00 96.38 181 LEU A O 1
ATOM 1376 N N . LEU A 1 182 ? -10.430 -5.400 -9.363 1.00 95.81 182 LEU A N 1
ATOM 1377 C CA . LEU A 1 182 ? -10.375 -4.074 -9.973 1.00 95.81 182 LEU A CA 1
ATOM 1378 C C . LEU A 1 182 ? -9.374 -4.041 -11.136 1.00 95.81 182 LEU A C 1
ATOM 1380 O O . LEU A 1 182 ? -8.266 -4.558 -11.007 1.00 95.81 182 LEU A O 1
ATOM 1384 N N . PRO A 1 183 ? -9.700 -3.384 -12.263 1.00 95.06 183 PRO A N 1
ATOM 1385 C CA . PRO A 1 183 ? -8.759 -3.195 -13.359 1.00 95.06 183 PRO A CA 1
ATOM 1386 C C . PRO A 1 183 ? -7.770 -2.067 -13.046 1.00 95.06 183 PRO A C 1
ATOM 1388 O O . PRO A 1 183 ? -7.900 -0.959 -13.565 1.00 95.06 183 PRO A O 1
ATOM 1391 N N . VAL A 1 184 ? -6.795 -2.350 -12.185 1.00 96.25 184 VAL A N 1
ATOM 1392 C CA . VAL A 1 184 ? -5.791 -1.373 -11.756 1.00 96.25 184 VAL A CA 1
ATOM 1393 C C . VAL A 1 184 ? -4.566 -1.349 -12.671 1.00 96.25 184 VAL A C 1
ATOM 1395 O O . VAL A 1 184 ? -4.242 -2.339 -13.329 1.00 96.25 184 VAL A O 1
ATOM 1398 N N . ASP A 1 185 ? -3.862 -0.216 -12.675 1.00 95.06 185 ASP A N 1
ATOM 1399 C CA . ASP A 1 185 ? -2.588 -0.013 -13.377 1.00 95.06 185 ASP A CA 1
ATOM 1400 C C . ASP A 1 185 ? -2.675 -0.317 -14.881 1.00 95.06 185 ASP A C 1
ATOM 1402 O O . ASP A 1 185 ? -1.874 -1.068 -15.437 1.00 95.06 185 ASP A O 1
ATOM 1406 N N . ALA A 1 186 ? -3.677 0.251 -15.553 1.00 92.75 186 ALA A N 1
ATOM 1407 C CA . ALA A 1 186 ? -3.825 0.123 -17.000 1.00 92.75 186 ALA A CA 1
ATOM 1408 C C . ALA A 1 186 ? -2.795 0.970 -17.767 1.00 92.75 186 ALA A C 1
ATOM 1410 O O . ALA A 1 186 ? -2.566 0.732 -18.954 1.00 92.75 186 ALA A O 1
ATOM 1411 N N . LYS A 1 187 ? -2.200 1.977 -17.114 1.00 90.19 187 LYS A N 1
ATOM 1412 C CA . LYS A 1 187 ? -1.221 2.901 -17.710 1.00 90.19 187 LYS A CA 1
ATOM 1413 C C . LYS A 1 187 ? 0.127 2.878 -17.004 1.00 90.19 187 LYS A C 1
ATOM 1415 O O . LYS A 1 187 ? 1.108 3.369 -17.560 1.00 90.19 187 LYS A O 1
ATOM 1420 N N . THR A 1 188 ? 0.180 2.347 -15.789 1.00 87.19 188 THR A N 1
ATOM 1421 C CA . THR A 1 188 ? 1.413 2.196 -15.019 1.00 87.19 188 THR A CA 1
ATOM 1422 C C . THR A 1 188 ? 1.835 0.739 -14.915 1.00 87.19 188 THR A C 1
ATOM 1424 O O . THR A 1 188 ? 1.024 -0.175 -14.983 1.00 87.19 188 THR A O 1
ATOM 1427 N N . TRP A 1 189 ? 3.122 0.517 -14.697 1.00 92.62 189 TRP A N 1
ATOM 1428 C CA . TRP A 1 189 ? 3.616 -0.738 -14.149 1.00 92.62 189 TRP A CA 1
ATOM 1429 C C . TRP A 1 189 ? 4.191 -0.451 -12.763 1.00 92.62 189 TRP A C 1
ATOM 1431 O O . TRP A 1 189 ? 4.589 0.682 -12.472 1.00 92.62 189 TRP A O 1
ATOM 1441 N N . ILE A 1 190 ? 4.202 -1.457 -11.895 1.00 95.25 190 ILE A N 1
ATOM 1442 C CA . ILE A 1 190 ? 4.550 -1.283 -10.487 1.00 95.25 190 ILE A CA 1
ATOM 1443 C C . ILE A 1 190 ? 5.691 -2.194 -10.065 1.00 95.25 190 ILE A C 1
ATOM 1445 O O . ILE A 1 190 ? 5.782 -3.334 -10.515 1.00 95.25 190 ILE A O 1
ATOM 1449 N N . TRP A 1 191 ? 6.521 -1.715 -9.149 1.00 96.31 191 TRP A N 1
ATOM 1450 C CA . TRP A 1 191 ? 7.393 -2.543 -8.339 1.00 96.31 191 TRP A CA 1
ATOM 1451 C C . TRP A 1 191 ? 6.569 -3.346 -7.340 1.00 96.31 191 TRP A C 1
ATOM 1453 O O . TRP A 1 191 ? 5.671 -2.818 -6.681 1.00 96.31 191 TRP A O 1
ATOM 1463 N N . LEU A 1 192 ? 6.909 -4.625 -7.217 1.00 97.62 192 LEU A N 1
ATOM 1464 C CA . LEU A 1 192 ? 6.334 -5.527 -6.231 1.00 97.62 192 LEU A CA 1
ATOM 1465 C C . LEU A 1 192 ? 7.374 -5.865 -5.168 1.00 97.62 192 LEU A C 1
ATOM 1467 O O . LEU A 1 192 ? 8.588 -5.801 -5.396 1.00 97.62 192 LEU A O 1
ATOM 1471 N N . LYS A 1 193 ? 6.893 -6.281 -3.997 1.00 97.88 193 LYS A N 1
ATOM 1472 C CA . LYS A 1 193 ? 7.732 -6.804 -2.923 1.00 97.88 193 LYS A CA 1
ATOM 1473 C C . LYS A 1 193 ? 8.583 -7.949 -3.463 1.00 97.88 193 LYS A C 1
ATOM 1475 O O . LYS A 1 193 ? 8.087 -9.028 -3.781 1.00 97.88 193 LYS A O 1
ATOM 1480 N N . THR A 1 194 ? 9.882 -7.693 -3.563 1.00 96.44 194 THR A N 1
ATOM 1481 C CA . THR A 1 194 ? 10.826 -8.615 -4.189 1.00 96.44 194 THR A CA 1
ATOM 1482 C C . THR A 1 194 ? 11.445 -9.535 -3.135 1.00 96.44 194 THR A C 1
ATOM 1484 O O . THR A 1 194 ? 12.011 -9.050 -2.150 1.00 96.44 194 THR A O 1
ATOM 1487 N N . PRO A 1 195 ? 11.385 -10.867 -3.314 1.00 96.00 195 PRO A N 1
ATOM 1488 C CA . PRO A 1 195 ? 12.067 -11.810 -2.437 1.00 96.00 195 PRO A CA 1
ATOM 1489 C C . PRO A 1 195 ? 13.584 -11.593 -2.410 1.00 96.00 195 PRO A C 1
ATOM 1491 O O . PRO A 1 195 ? 14.213 -11.328 -3.434 1.00 96.00 195 PRO A O 1
ATOM 1494 N N . LYS A 1 196 ? 14.208 -11.792 -1.242 1.00 95.19 196 LYS A N 1
ATOM 1495 C CA . LYS A 1 196 ? 15.656 -11.573 -1.059 1.00 95.19 196 LYS A CA 1
ATOM 1496 C C . LYS A 1 196 ? 16.523 -12.368 -2.043 1.00 95.19 196 LYS A C 1
ATOM 1498 O O . LYS A 1 196 ? 17.568 -11.883 -2.456 1.00 95.19 196 LYS A O 1
ATOM 1503 N N . ASN A 1 197 ? 16.113 -13.581 -2.418 1.00 95.06 197 ASN A N 1
ATOM 1504 C CA . ASN A 1 197 ? 16.837 -14.414 -3.383 1.00 95.06 197 ASN A CA 1
ATOM 1505 C C . ASN A 1 19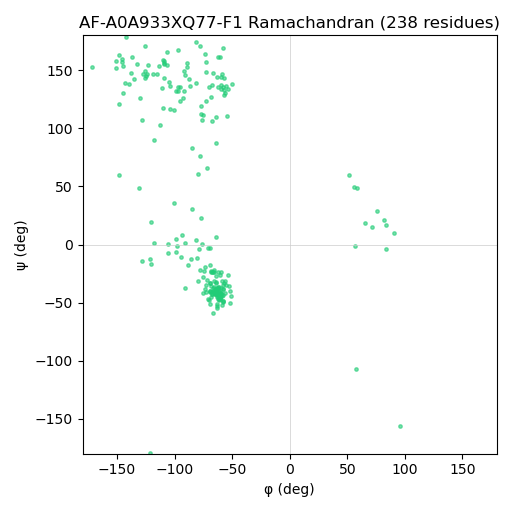7 ? 16.790 -13.850 -4.812 1.00 95.06 197 ASN A C 1
ATOM 1507 O O . ASN A 1 197 ? 17.777 -13.992 -5.524 1.00 95.06 197 ASN A O 1
ATOM 1511 N N . VAL A 1 198 ? 15.690 -13.197 -5.201 1.00 93.88 198 VAL A N 1
ATOM 1512 C CA . VAL A 1 198 ? 15.583 -12.479 -6.481 1.00 93.88 198 VAL A CA 1
ATOM 1513 C C . VAL A 1 198 ? 16.454 -11.225 -6.440 1.00 93.88 198 VAL A C 1
ATOM 1515 O O . VAL A 1 198 ? 17.297 -11.022 -7.309 1.00 93.88 198 VAL A O 1
ATOM 1518 N N . ARG A 1 199 ? 16.362 -10.440 -5.360 1.00 94.06 199 ARG A N 1
ATOM 1519 C CA . ARG A 1 199 ? 17.157 -9.212 -5.248 1.00 94.06 199 ARG A CA 1
ATOM 1520 C C . ARG A 1 199 ? 18.664 -9.448 -5.201 1.00 94.06 199 ARG A C 1
ATOM 1522 O O . ARG A 1 199 ? 19.428 -8.657 -5.752 1.00 94.06 199 ARG A O 1
ATOM 1529 N N . LYS A 1 200 ? 19.094 -10.561 -4.599 1.00 94.06 200 LYS A N 1
ATOM 1530 C CA . LYS A 1 200 ? 20.505 -10.966 -4.514 1.00 94.06 200 LYS A CA 1
ATOM 1531 C C . LYS A 1 200 ? 21.159 -11.173 -5.885 1.00 94.06 200 LYS A C 1
ATOM 1533 O O . LYS A 1 200 ? 22.374 -11.038 -5.978 1.00 94.06 200 LYS A O 1
ATOM 1538 N N . VAL A 1 201 ? 20.387 -11.510 -6.921 1.00 93.44 201 VAL A N 1
ATOM 1539 C CA . VAL A 1 201 ? 20.914 -11.677 -8.287 1.00 93.44 201 VAL A CA 1
ATOM 1540 C C . VAL A 1 201 ? 20.813 -10.405 -9.137 1.00 93.44 201 VAL A C 1
ATOM 1542 O O . VAL A 1 201 ? 21.117 -10.461 -10.321 1.00 93.44 201 VAL A O 1
ATOM 1545 N N . GLY A 1 202 ? 20.436 -9.267 -8.540 1.00 91.00 202 GLY A N 1
ATOM 1546 C CA . GLY A 1 202 ? 20.320 -7.978 -9.235 1.00 91.00 202 GLY A CA 1
ATOM 1547 C C . GLY A 1 202 ? 18.938 -7.696 -9.828 1.00 91.00 202 GLY A C 1
ATOM 1548 O O . GLY A 1 202 ? 18.781 -6.721 -10.557 1.00 91.00 202 GLY A O 1
ATOM 1549 N N . ASP A 1 203 ? 17.932 -8.509 -9.500 1.00 93.50 203 ASP A N 1
ATOM 1550 C CA . ASP A 1 203 ? 16.602 -8.403 -10.096 1.00 93.50 203 ASP A CA 1
ATOM 1551 C C . ASP A 1 203 ? 15.534 -7.903 -9.112 1.00 93.50 203 ASP A C 1
ATOM 1553 O O . ASP A 1 203 ? 15.658 -8.039 -7.894 1.00 93.50 203 ASP A O 1
ATOM 1557 N N . ALA A 1 204 ? 14.434 -7.378 -9.651 1.00 94.44 204 ALA A N 1
ATOM 1558 C CA . ALA A 1 204 ? 13.205 -7.104 -8.918 1.00 94.44 204 ALA A CA 1
ATOM 1559 C C . ALA A 1 204 ? 11.969 -7.621 -9.657 1.00 94.44 204 ALA A C 1
ATOM 1561 O O . ALA A 1 204 ? 11.957 -7.785 -10.883 1.00 94.44 204 ALA A O 1
ATOM 1562 N N . LEU A 1 205 ? 10.921 -7.883 -8.878 1.00 95.81 205 LEU A N 1
ATOM 1563 C CA . LEU A 1 205 ? 9.602 -8.206 -9.394 1.00 95.81 205 LEU A CA 1
ATOM 1564 C C . LEU A 1 205 ? 8.860 -6.932 -9.775 1.00 95.81 205 LEU A C 1
ATOM 1566 O O . LEU A 1 205 ? 8.859 -5.943 -9.037 1.00 95.81 205 LEU A O 1
ATOM 1570 N N . TYR A 1 206 ? 8.167 -6.996 -10.902 1.00 95.00 206 TYR A N 1
ATOM 1571 C CA . TYR A 1 206 ? 7.271 -5.942 -11.332 1.00 95.00 206 TYR A CA 1
ATOM 1572 C C . TYR A 1 206 ? 5.975 -6.501 -11.907 1.00 95.00 206 TYR A C 1
ATOM 1574 O O . TYR A 1 206 ? 5.953 -7.580 -12.502 1.00 95.00 206 TYR A O 1
ATOM 1582 N N . GLY A 1 207 ? 4.893 -5.756 -11.707 1.00 94.75 207 GLY A N 1
ATOM 1583 C CA . GLY A 1 207 ? 3.551 -6.079 -12.170 1.00 94.75 207 GLY A CA 1
ATOM 1584 C C . GLY A 1 207 ? 3.048 -5.064 -13.190 1.00 94.75 207 GLY A C 1
ATOM 1585 O O . GLY A 1 207 ? 3.380 -3.882 -13.114 1.00 94.75 207 GLY A O 1
ATOM 1586 N N . PHE A 1 208 ? 2.247 -5.514 -14.149 1.00 93.69 208 PHE A N 1
ATOM 1587 C CA . PHE A 1 208 ? 1.571 -4.634 -15.100 1.00 93.69 208 PHE A CA 1
ATOM 1588 C C . PHE A 1 208 ? 0.251 -5.237 -15.568 1.00 93.69 208 PHE A C 1
ATOM 1590 O O . PHE A 1 208 ? 0.063 -6.459 -15.568 1.00 93.69 208 PHE A O 1
ATOM 1597 N N . ARG A 1 209 ? -0.639 -4.368 -16.049 1.00 92.94 209 ARG A N 1
ATOM 1598 C CA . ARG A 1 209 ? -1.836 -4.761 -16.784 1.00 92.94 209 ARG A CA 1
ATOM 1599 C C . ARG A 1 209 ? -1.709 -4.341 -18.239 1.00 92.94 209 ARG A C 1
ATOM 1601 O O . ARG A 1 209 ? -1.355 -3.209 -18.542 1.00 92.94 209 ARG A O 1
ATOM 1608 N N . HIS A 1 210 ? -2.048 -5.242 -19.150 1.00 88.88 210 HIS A N 1
ATOM 1609 C CA . HIS A 1 210 ? -2.208 -4.921 -20.561 1.00 88.88 210 HIS A CA 1
ATOM 1610 C C . HIS A 1 210 ? -3.564 -5.432 -21.040 1.00 88.88 210 HIS A C 1
ATOM 1612 O O . HIS A 1 210 ? -3.768 -6.636 -21.211 1.00 88.88 210 HIS A O 1
ATOM 1618 N N . VAL A 1 211 ? -4.497 -4.503 -21.260 1.00 84.75 211 VAL A N 1
ATOM 1619 C CA . VAL A 1 211 ? -5.894 -4.799 -21.613 1.00 84.75 211 VAL A CA 1
ATOM 1620 C C . VAL A 1 211 ? -6.537 -5.692 -20.534 1.00 84.75 211 VAL A C 1
ATOM 1622 O O . VAL A 1 211 ? -6.806 -5.226 -19.424 1.00 84.75 211 VAL A O 1
ATOM 1625 N N . SER A 1 212 ? -6.762 -6.974 -20.821 1.00 84.12 212 SER A N 1
ATOM 1626 C CA . SER A 1 212 ? -7.329 -7.957 -19.892 1.00 84.12 212 SER A CA 1
ATOM 1627 C C . SER A 1 212 ? -6.277 -8.845 -19.224 1.00 84.12 212 SER A C 1
ATOM 1629 O O . SER A 1 212 ? -6.626 -9.640 -18.358 1.00 84.12 212 SER A O 1
ATOM 1631 N N . SER A 1 213 ? -5.010 -8.743 -19.628 1.00 91.31 213 SER A N 1
ATOM 1632 C CA . SER A 1 213 ? -3.937 -9.614 -19.151 1.00 91.31 213 SER A CA 1
ATOM 1633 C C . SER A 1 213 ? -3.157 -8.960 -18.018 1.00 91.31 213 SER A C 1
ATOM 1635 O O . SER A 1 213 ? -2.772 -7.795 -18.113 1.00 91.31 213 SER A O 1
ATOM 1637 N N . VAL A 1 214 ? -2.884 -9.734 -16.969 1.00 95.00 214 VAL A N 1
ATOM 1638 C CA . VAL A 1 214 ? -2.089 -9.315 -15.808 1.00 95.00 214 VAL A CA 1
ATOM 1639 C C . VAL A 1 214 ? -0.762 -10.061 -15.833 1.00 95.00 214 VAL A C 1
ATOM 1641 O O . VAL A 1 214 ? -0.727 -11.292 -15.756 1.00 95.00 214 VAL A O 1
ATOM 1644 N N . GLY A 1 215 ? 0.331 -9.315 -15.950 1.00 94.75 215 GLY A N 1
ATOM 1645 C CA . GLY A 1 215 ? 1.688 -9.842 -15.942 1.00 94.75 215 GLY A CA 1
ATOM 1646 C C . GLY A 1 215 ? 2.386 -9.555 -14.620 1.00 94.75 215 GLY A C 1
ATOM 1647 O O . GLY A 1 215 ? 2.263 -8.461 -14.076 1.00 94.75 215 GLY A O 1
ATOM 1648 N N . VAL A 1 216 ? 3.147 -10.533 -14.132 1.00 95.69 216 VAL A N 1
ATOM 1649 C CA . VAL A 1 216 ? 4.182 -10.331 -13.112 1.00 95.69 216 VAL A CA 1
ATOM 1650 C C . VAL A 1 216 ? 5.443 -10.988 -13.633 1.00 95.69 216 VAL A C 1
ATOM 1652 O O . VAL A 1 216 ? 5.403 -12.148 -14.045 1.00 95.69 216 VAL A O 1
ATOM 1655 N N . LEU A 1 217 ? 6.529 -10.228 -13.684 1.00 93.50 217 LEU A N 1
ATOM 1656 C CA . LEU A 1 217 ? 7.797 -10.650 -14.263 1.00 93.50 217 LEU A CA 1
ATOM 1657 C C . LEU A 1 217 ? 8.957 -10.221 -13.364 1.00 93.50 217 LEU A C 1
ATOM 1659 O O . LEU A 1 217 ? 8.833 -9.326 -12.530 1.00 93.50 217 LEU A O 1
ATOM 1663 N N . GLN A 1 218 ? 10.100 -10.864 -13.574 1.00 93.06 218 GLN A N 1
ATOM 1664 C CA . GLN A 1 218 ? 11.376 -10.526 -12.958 1.00 93.06 218 GLN A CA 1
ATOM 1665 C C . GLN A 1 218 ? 12.247 -9.808 -13.994 1.00 93.06 218 GLN A C 1
ATOM 1667 O O . GLN A 1 218 ? 12.285 -10.215 -15.158 1.00 93.06 218 GLN A O 1
ATOM 1672 N N . ARG A 1 219 ? 12.925 -8.731 -13.595 1.00 88.19 219 ARG A N 1
ATOM 1673 C CA . ARG A 1 219 ? 13.888 -8.016 -14.447 1.00 88.19 219 ARG A CA 1
ATOM 1674 C C . ARG A 1 219 ? 15.045 -7.471 -13.627 1.00 88.19 219 ARG A C 1
ATOM 1676 O O . ARG A 1 219 ? 14.852 -7.167 -12.451 1.00 88.19 219 ARG A O 1
ATOM 1683 N N . ALA A 1 220 ? 16.168 -7.233 -14.295 1.00 87.94 220 ALA A N 1
ATOM 1684 C CA . ALA A 1 220 ? 17.272 -6.473 -13.730 1.00 87.94 220 ALA A CA 1
ATOM 1685 C C . ALA A 1 220 ? 16.794 -5.081 -13.298 1.00 87.94 220 ALA A C 1
ATOM 1687 O O . ALA A 1 220 ? 16.066 -4.401 -14.037 1.00 87.94 220 ALA A O 1
ATOM 1688 N N . VAL A 1 221 ? 17.171 -4.689 -12.080 1.00 83.56 221 VAL A N 1
ATOM 1689 C CA . VAL A 1 221 ? 16.721 -3.437 -11.450 1.00 83.56 221 VAL A CA 1
ATOM 1690 C C . VAL A 1 221 ? 17.219 -2.184 -12.175 1.00 83.56 221 VAL A C 1
ATOM 1692 O O . VAL A 1 221 ? 16.597 -1.132 -12.074 1.00 83.56 221 VAL A O 1
ATOM 1695 N N . ASP A 1 222 ? 18.298 -2.319 -12.943 1.00 74.06 222 ASP A N 1
ATOM 1696 C CA . ASP A 1 222 ? 18.974 -1.277 -13.717 1.00 74.06 222 ASP A CA 1
ATOM 1697 C C . ASP A 1 222 ? 18.454 -1.148 -15.163 1.00 74.06 222 ASP A C 1
ATOM 1699 O O . ASP A 1 222 ? 18.933 -0.328 -15.951 1.00 74.06 222 ASP A O 1
ATOM 1703 N N . ASN A 1 223 ? 17.462 -1.948 -15.559 1.00 66.69 223 ASN A N 1
ATOM 1704 C CA . ASN A 1 223 ? 16.858 -1.831 -16.877 1.00 66.69 223 ASN A CA 1
ATOM 1705 C C . ASN A 1 223 ? 15.756 -0.754 -16.836 1.00 66.69 223 ASN A C 1
ATOM 1707 O O . ASN A 1 223 ? 14.577 -1.064 -16.689 1.00 66.69 223 ASN A O 1
ATOM 1711 N N . HIS A 1 224 ? 16.147 0.517 -16.964 1.00 60.59 224 HIS A N 1
ATOM 1712 C CA . HIS A 1 224 ? 15.326 1.725 -16.753 1.00 60.59 224 HIS A CA 1
ATOM 1713 C C . HIS A 1 224 ? 14.346 2.086 -17.893 1.00 60.59 224 HIS A C 1
ATOM 1715 O O . HIS A 1 224 ? 13.952 3.242 -18.026 1.00 60.59 224 HIS A O 1
ATOM 1721 N N . GLY A 1 225 ? 13.936 1.137 -18.742 1.00 52.88 225 GLY A N 1
ATOM 1722 C CA . GLY A 1 225 ? 13.094 1.407 -19.925 1.00 52.88 225 GLY A CA 1
ATOM 1723 C C . GLY A 1 225 ? 11.674 1.945 -19.653 1.00 52.88 225 GLY A C 1
ATOM 1724 O O . GLY A 1 225 ? 10.879 2.056 -20.580 1.00 52.88 225 GLY A O 1
ATOM 1725 N N . GLY A 1 226 ? 11.330 2.252 -18.403 1.00 56.34 226 GLY A N 1
ATOM 1726 C CA . GLY A 1 226 ? 10.064 2.853 -18.010 1.00 56.34 226 GLY A CA 1
ATOM 1727 C C . GLY A 1 226 ? 10.089 3.252 -16.540 1.00 56.34 226 GLY A C 1
ATOM 1728 O O . GLY A 1 226 ? 10.814 2.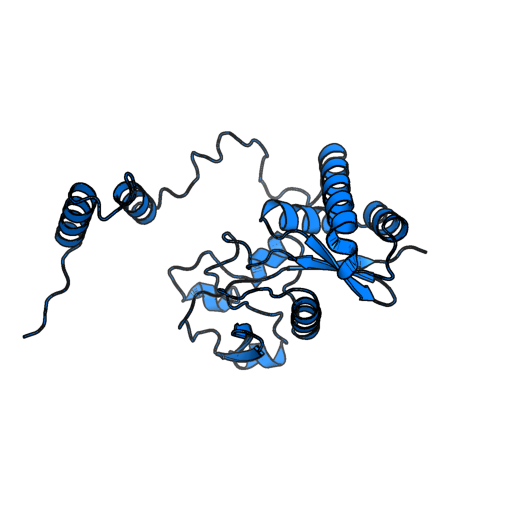677 -15.737 1.00 56.34 226 GLY A O 1
ATOM 1729 N N . TYR A 1 227 ? 9.299 4.253 -16.193 1.00 64.62 227 TYR A N 1
ATOM 1730 C CA . TYR A 1 227 ? 9.197 4.816 -14.853 1.00 64.62 227 TYR A CA 1
ATOM 1731 C C . TYR A 1 227 ? 8.360 3.896 -13.952 1.00 64.62 227 TYR A C 1
ATOM 1733 O O . TYR A 1 227 ? 7.165 3.735 -14.197 1.00 64.62 227 TYR A O 1
ATOM 1741 N N . GLY A 1 228 ? 8.974 3.267 -12.946 1.00 83.25 228 GLY A N 1
ATOM 1742 C CA . GLY A 1 228 ? 8.273 2.382 -12.010 1.00 83.25 228 GLY A CA 1
ATOM 1743 C C . GLY A 1 228 ? 7.385 3.161 -11.040 1.00 83.25 228 GLY A C 1
ATOM 1744 O O . GLY A 1 228 ? 7.677 4.307 -10.693 1.00 83.25 228 GLY A O 1
ATOM 1745 N N . ALA A 1 229 ? 6.281 2.558 -10.615 1.00 95.06 229 ALA A N 1
ATOM 1746 C CA . ALA A 1 229 ? 5.445 3.044 -9.518 1.00 95.06 229 ALA A CA 1
ATOM 1747 C C . ALA A 1 229 ? 5.352 1.982 -8.417 1.00 95.06 229 ALA A C 1
ATOM 1749 O O . ALA A 1 229 ? 5.931 0.908 -8.556 1.00 95.06 229 ALA A O 1
ATOM 1750 N N . PHE A 1 230 ? 4.628 2.230 -7.330 1.00 97.62 230 PHE A N 1
ATOM 1751 C CA . PHE A 1 230 ? 4.294 1.162 -6.386 1.00 97.62 230 PHE A CA 1
ATOM 1752 C C . PHE A 1 230 ? 2.905 1.333 -5.782 1.00 97.62 230 PHE A C 1
ATOM 1754 O O . PHE A 1 230 ? 2.397 2.448 -5.634 1.00 97.62 230 PHE A O 1
ATOM 1761 N N . ARG A 1 231 ? 2.333 0.195 -5.380 1.00 98.31 231 ARG A N 1
ATOM 1762 C CA . ARG A 1 231 ? 1.154 0.119 -4.519 1.00 98.31 231 ARG A CA 1
ATOM 1763 C C . ARG A 1 231 ? 1.541 -0.385 -3.142 1.00 98.31 231 ARG A C 1
ATOM 1765 O O . ARG A 1 231 ? 2.393 -1.263 -3.002 1.00 98.31 231 ARG A O 1
ATOM 1772 N N . ALA A 1 232 ? 0.884 0.175 -2.146 1.00 98.56 232 ALA A N 1
ATOM 1773 C CA . ALA A 1 232 ? 1.008 -0.178 -0.754 1.00 98.56 232 ALA A CA 1
ATOM 1774 C C . ALA A 1 232 ? -0.009 -1.258 -0.371 1.00 98.56 232 ALA A C 1
ATOM 1776 O O . ALA A 1 232 ? -1.150 -1.269 -0.845 1.00 98.56 232 ALA A O 1
ATOM 1777 N N . ALA A 1 233 ? 0.413 -2.130 0.536 1.00 98.38 233 ALA A N 1
ATOM 1778 C CA . ALA A 1 233 ? -0.430 -3.047 1.278 1.00 98.38 233 ALA A CA 1
ATOM 1779 C C . ALA A 1 233 ? -0.166 -2.901 2.778 1.00 98.38 233 ALA A C 1
ATOM 1781 O O . ALA A 1 233 ? 0.959 -2.645 3.215 1.00 98.38 233 ALA A O 1
ATOM 1782 N N . LEU A 1 234 ? -1.214 -3.100 3.575 1.00 98.44 234 LEU A N 1
ATOM 1783 C CA . LEU A 1 234 ? -1.130 -3.065 5.027 1.00 98.44 234 LEU A CA 1
ATOM 1784 C C . LEU A 1 234 ? -2.080 -4.089 5.651 1.00 98.44 234 LEU A C 1
ATOM 1786 O O . LEU A 1 234 ? -3.264 -4.155 5.323 1.00 98.44 234 LEU A O 1
ATOM 1790 N N . ARG A 1 235 ? -1.566 -4.895 6.582 1.00 98.25 235 ARG A N 1
ATOM 1791 C CA . ARG A 1 235 ? -2.352 -5.906 7.302 1.00 98.25 235 ARG A CA 1
ATOM 1792 C C . ARG A 1 235 ? -2.837 -5.355 8.635 1.00 98.25 235 ARG A C 1
ATOM 1794 O O . ARG A 1 235 ? -2.035 -5.005 9.496 1.00 98.25 235 ARG A O 1
ATOM 1801 N N . VAL A 1 236 ? -4.148 -5.381 8.846 1.00 98.44 236 VAL A N 1
ATOM 1802 C CA . VAL A 1 236 ? -4.784 -5.027 10.119 1.00 98.44 236 VAL A CA 1
ATOM 1803 C C . VAL A 1 236 ? -5.220 -6.311 10.813 1.00 98.44 236 VAL A C 1
ATOM 1805 O O . VAL A 1 236 ? -6.064 -7.044 10.300 1.00 98.44 236 VAL A O 1
ATOM 1808 N N . LYS A 1 237 ? -4.646 -6.610 11.984 1.00 98.25 237 LYS A N 1
ATOM 1809 C CA . LYS A 1 237 ? -4.967 -7.840 12.723 1.00 98.25 237 LYS A CA 1
ATOM 1810 C C . LYS A 1 237 ? -6.443 -7.873 13.126 1.00 98.25 237 LYS A C 1
ATOM 1812 O O . LYS A 1 237 ? -6.996 -6.896 13.636 1.00 98.25 237 LYS A O 1
ATOM 1817 N N . LYS A 1 238 ? -7.076 -9.028 12.930 1.00 97.75 238 LYS A N 1
ATOM 1818 C CA . LYS A 1 238 ? -8.430 -9.298 13.411 1.00 97.75 238 LYS A CA 1
ATOM 1819 C C . LYS A 1 238 ? -8.416 -9.377 14.929 1.00 97.75 238 LYS A C 1
ATOM 1821 O O . LYS A 1 238 ? -7.641 -10.141 15.501 1.00 97.75 238 LYS A O 1
ATOM 1826 N N . VAL A 1 239 ? -9.284 -8.605 15.565 1.00 94.50 239 VAL A N 1
ATOM 1827 C CA . VAL A 1 239 ? -9.546 -8.736 16.997 1.00 94.50 239 VAL A CA 1
ATOM 1828 C C . VAL A 1 239 ? -10.795 -9.579 17.200 1.00 94.50 239 VAL A C 1
ATOM 1830 O O . VAL A 1 239 ? -11.809 -9.379 16.527 1.00 94.50 239 VAL A O 1
ATOM 1833 N N . THR A 1 240 ? -10.689 -10.553 18.099 1.00 74.12 240 THR A N 1
ATOM 1834 C CA . THR A 1 240 ? -11.789 -11.444 18.483 1.00 74.12 240 THR A CA 1
ATOM 1835 C C . THR A 1 240 ? -12.792 -10.712 19.361 1.00 74.12 240 THR A C 1
ATOM 1837 O O . THR A 1 240 ? -12.399 -9.832 20.161 1.00 74.12 240 THR A O 1
#

Sequence (240 aa):
MAVEKPTGSEALAILQAAQEAGHLPEGFIEQQLAAMRGETGEQALAAAHVDGAPGKKELSPEESAKLLAILKGRFERNKSLHPTVRWSAVEKSLKAATPEVLFGLYKMEETGGEPDVFMDERNAFVFGDCSAESPSGRRNVVFDKEVEQYASGFNGNAVDMAETMGVELMDEAQYRALQELLPVDAKTWIWLKTPKNVRKVGDALYGFRHVSSVGVLQRAVDNHGGYGAFRAALRVKKVT

Nearest PDB structures (foldseek):
  8wz2-assembly1_R  TM=2.718E-01  e=4.614E+00  Homo sapiens